Protein AF-A0A7S2C7M5-F1 (afdb_monomer_lite)

InterPro domains:
  IPR006843 Plastid lipid-associated protein/fibrillin conserved domain [PF04755] (81-141)

Structure (mmCIF, N/CA/C/O backbone):
data_AF-A0A7S2C7M5-F1
#
_entry.id   AF-A0A7S2C7M5-F1
#
loop_
_atom_site.group_PDB
_atom_site.id
_atom_site.type_symbol
_atom_site.label_atom_id
_atom_site.label_alt_id
_atom_site.label_comp_id
_atom_site.label_asym_id
_atom_site.label_entity_id
_atom_site.label_seq_id
_atom_site.pdbx_PDB_ins_code
_atom_site.Cartn_x
_atom_site.Cartn_y
_atom_site.Cartn_z
_atom_site.occupancy
_atom_site.B_iso_or_equiv
_atom_site.auth_seq_id
_atom_site.auth_comp_id
_atom_site.auth_asym_id
_atom_site.auth_atom_id
_atom_site.pdbx_PDB_model_num
ATOM 1 N N . ALA A 1 1 ? -12.196 -13.410 4.371 1.00 38.91 1 ALA A N 1
ATOM 2 C CA . ALA A 1 1 ? -10.975 -12.740 4.857 1.00 38.91 1 ALA A CA 1
ATOM 3 C C . ALA A 1 1 ? -10.427 -11.826 3.764 1.00 38.91 1 ALA A C 1
ATOM 5 O O . ALA A 1 1 ? -10.126 -12.317 2.682 1.00 38.91 1 ALA A O 1
ATOM 6 N N . ALA A 1 2 ? -10.354 -10.513 3.993 1.00 38.09 2 ALA A N 1
ATOM 7 C CA . ALA A 1 2 ? -9.669 -9.617 3.064 1.00 38.09 2 ALA A CA 1
ATOM 8 C C . ALA A 1 2 ? -8.161 -9.906 3.142 1.00 38.09 2 ALA A C 1
ATOM 10 O O . ALA A 1 2 ? -7.559 -9.770 4.205 1.00 38.09 2 ALA A O 1
ATOM 11 N N . MET A 1 3 ? -7.561 -10.373 2.046 1.00 38.50 3 MET A N 1
ATOM 12 C CA . MET A 1 3 ? -6.109 -10.529 1.958 1.00 38.50 3 MET A CA 1
ATOM 13 C C . MET A 1 3 ? -5.483 -9.134 1.883 1.00 38.50 3 MET A C 1
ATOM 15 O O . MET A 1 3 ? -5.604 -8.455 0.867 1.00 38.50 3 MET A O 1
ATOM 19 N N . HIS A 1 4 ? -4.851 -8.696 2.971 1.00 51.53 4 HIS A N 1
ATOM 20 C CA . HIS A 1 4 ? -4.011 -7.500 2.974 1.00 51.53 4 HIS A CA 1
ATOM 21 C C . HIS A 1 4 ? -2.725 -7.787 2.199 1.00 51.53 4 HIS A C 1
ATOM 23 O O . HIS A 1 4 ? -2.077 -8.812 2.435 1.00 51.53 4 HIS A O 1
ATOM 29 N N . ARG A 1 5 ? -2.363 -6.903 1.267 1.00 51.12 5 ARG A N 1
ATOM 30 C CA . ARG A 1 5 ? -1.148 -7.034 0.459 1.00 51.12 5 ARG A CA 1
ATOM 31 C C . ARG A 1 5 ? -0.067 -6.100 0.996 1.00 51.12 5 ARG A C 1
ATOM 33 O O . ARG A 1 5 ? -0.218 -4.879 1.015 1.00 51.12 5 ARG A O 1
ATOM 40 N N . PHE A 1 6 ? 1.060 -6.686 1.391 1.00 52.81 6 PHE A N 1
ATOM 41 C CA . PHE A 1 6 ? 2.285 -5.943 1.669 1.00 52.81 6 PHE A CA 1
ATOM 42 C C . PHE A 1 6 ? 3.100 -5.845 0.381 1.00 52.81 6 PHE A C 1
ATOM 44 O O . PHE A 1 6 ? 3.507 -6.870 -0.164 1.00 52.81 6 PHE A O 1
ATOM 51 N N . ILE A 1 7 ? 3.335 -4.624 -0.105 1.00 56.69 7 ILE A N 1
ATOM 52 C CA . ILE A 1 7 ? 4.103 -4.394 -1.330 1.00 56.69 7 ILE A CA 1
ATOM 53 C C . ILE A 1 7 ? 5.495 -3.904 -0.940 1.00 56.69 7 ILE A C 1
ATOM 55 O O . ILE A 1 7 ? 5.725 -2.727 -0.640 1.00 56.69 7 ILE A O 1
ATOM 59 N N . CYS A 1 8 ? 6.444 -4.831 -0.959 1.00 51.78 8 CYS A N 1
ATOM 60 C CA . CYS A 1 8 ? 7.860 -4.514 -0.849 1.00 51.78 8 CYS A CA 1
ATOM 61 C C . CYS A 1 8 ? 8.429 -4.321 -2.256 1.00 51.78 8 CYS A C 1
ATOM 63 O O . CYS A 1 8 ? 8.157 -5.121 -3.146 1.00 51.78 8 CYS A O 1
ATOM 65 N N . VAL A 1 9 ? 9.235 -3.279 -2.462 1.00 48.94 9 VAL A N 1
ATOM 66 C CA . VAL A 1 9 ? 9.995 -3.110 -3.706 1.00 48.94 9 VAL A CA 1
ATOM 67 C C . VAL A 1 9 ? 11.463 -3.350 -3.386 1.00 48.94 9 VAL A C 1
ATOM 69 O O . VAL A 1 9 ? 12.001 -2.813 -2.413 1.00 48.94 9 VAL A O 1
ATOM 72 N N . CYS A 1 10 ? 12.120 -4.178 -4.198 1.00 38.06 10 CYS A N 1
ATOM 73 C CA . CYS A 1 10 ? 13.563 -4.338 -4.127 1.00 38.06 10 CYS A CA 1
ATOM 74 C C . CYS A 1 10 ? 14.213 -3.029 -4.579 1.00 38.06 10 CYS A C 1
ATOM 76 O O . CYS A 1 10 ? 14.052 -2.613 -5.729 1.00 38.06 10 CYS A O 1
ATOM 78 N N . ILE A 1 11 ? 14.943 -2.371 -3.681 1.00 35.38 11 ILE A N 1
ATOM 79 C CA . ILE A 1 11 ? 15.863 -1.308 -4.070 1.00 35.38 11 ILE A CA 1
ATOM 80 C C . ILE A 1 11 ? 17.232 -1.969 -4.114 1.00 35.38 11 ILE A C 1
ATOM 82 O O . ILE A 1 11 ? 17.927 -2.051 -3.101 1.00 35.38 11 ILE A O 1
ATOM 86 N N . VAL A 1 12 ? 17.620 -2.458 -5.295 1.00 28.59 12 VAL A N 1
ATOM 87 C CA . VAL A 1 12 ? 19.003 -2.870 -5.542 1.00 28.59 12 VAL A CA 1
ATOM 88 C C . VAL A 1 12 ? 19.856 -1.606 -5.483 1.00 28.59 12 VAL A C 1
ATOM 90 O O . VAL A 1 12 ? 20.034 -0.891 -6.467 1.00 28.59 12 VAL A O 1
ATOM 93 N N . ALA A 1 13 ? 20.361 -1.291 -4.292 1.00 27.20 13 ALA A N 1
ATOM 94 C CA . ALA A 1 13 ? 21.447 -0.346 -4.139 1.00 27.20 13 ALA A CA 1
ATOM 95 C C . ALA A 1 13 ? 22.682 -0.992 -4.775 1.00 27.20 13 ALA A C 1
ATOM 97 O O . ALA A 1 13 ? 23.360 -1.807 -4.151 1.00 27.20 13 ALA A O 1
ATOM 98 N N . SER A 1 14 ? 22.933 -0.669 -6.043 1.00 25.25 14 SER A N 1
ATOM 99 C CA . SER A 1 14 ? 24.168 -1.036 -6.726 1.00 25.25 14 SER A CA 1
ATOM 100 C C . SER A 1 14 ? 25.328 -0.316 -6.037 1.00 25.25 14 SER A C 1
ATOM 102 O O . SER A 1 14 ? 25.615 0.850 -6.302 1.00 25.25 14 SER A O 1
ATOM 104 N N . ALA A 1 15 ? 25.945 -0.990 -5.068 1.00 27.77 15 ALA A N 1
ATOM 105 C CA . ALA A 1 15 ? 27.131 -0.517 -4.377 1.00 27.77 15 ALA A CA 1
ATOM 106 C C . ALA A 1 15 ? 28.371 -1.042 -5.110 1.00 27.77 15 ALA A C 1
ATOM 108 O O . ALA A 1 15 ? 28.997 -2.016 -4.699 1.00 27.77 15 ALA A O 1
ATOM 109 N N . HIS A 1 16 ? 28.749 -0.379 -6.204 1.00 31.45 16 HIS A N 1
ATOM 110 C CA . HIS A 1 16 ? 30.143 -0.403 -6.636 1.00 31.45 16 HIS A CA 1
ATOM 111 C C . HIS A 1 16 ? 30.948 0.467 -5.666 1.00 31.45 16 HIS A C 1
ATOM 113 O O . HIS A 1 16 ? 30.876 1.692 -5.714 1.00 31.45 16 HIS A O 1
ATOM 119 N N . GLY A 1 17 ? 31.700 -0.163 -4.764 1.00 26.12 17 GLY A N 1
ATOM 120 C CA . GLY A 1 17 ? 32.547 0.565 -3.824 1.00 26.12 17 GLY A CA 1
ATOM 121 C C . GLY A 1 17 ? 33.275 -0.346 -2.849 1.00 26.12 17 GLY A C 1
ATOM 122 O O . GLY A 1 17 ? 32.767 -0.636 -1.774 1.00 26.12 17 GLY A O 1
ATOM 123 N N . LEU A 1 18 ? 34.458 -0.791 -3.277 1.00 30.67 18 LEU A N 1
ATOM 124 C CA . LEU A 1 18 ? 35.577 -1.328 -2.496 1.00 30.67 18 LEU A CA 1
ATO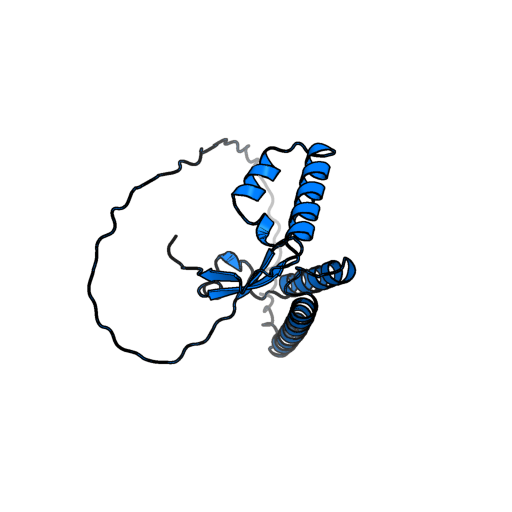M 125 C C . LEU A 1 18 ? 35.557 -0.967 -1.001 1.00 30.67 18 LEU A C 1
ATOM 127 O O . LEU A 1 18 ? 35.456 0.212 -0.685 1.00 30.67 18 LEU A O 1
ATOM 131 N N . LEU A 1 19 ? 35.804 -1.953 -0.126 1.00 29.61 19 LEU A N 1
ATOM 132 C CA . LEU A 1 19 ? 36.726 -1.843 1.018 1.00 29.61 19 LEU A CA 1
ATOM 133 C C . LEU A 1 19 ? 36.964 -3.224 1.668 1.00 29.61 19 LEU A C 1
ATOM 135 O O . LEU A 1 19 ? 36.112 -3.804 2.330 1.00 29.61 19 LEU A O 1
ATOM 139 N N . THR A 1 20 ? 38.159 -3.742 1.387 1.00 28.61 20 THR A N 1
ATOM 140 C CA . THR A 1 20 ? 39.076 -4.502 2.254 1.00 28.61 20 THR A CA 1
ATOM 141 C C . THR A 1 20 ? 38.530 -5.262 3.474 1.00 28.61 20 THR A C 1
ATOM 143 O O . THR A 1 20 ? 38.179 -4.689 4.501 1.00 28.61 20 THR A O 1
ATOM 146 N N . SER A 1 21 ? 38.664 -6.586 3.370 1.00 33.59 21 SER A N 1
ATOM 147 C CA . SER A 1 21 ? 38.904 -7.574 4.431 1.00 33.59 21 SER A CA 1
ATOM 148 C C . SER A 1 21 ? 39.687 -7.051 5.646 1.00 33.59 21 SER A C 1
ATOM 150 O O . SER A 1 21 ? 40.830 -6.637 5.464 1.00 33.59 21 SER A O 1
ATOM 152 N N . VAL A 1 22 ? 39.160 -7.273 6.860 1.00 32.56 22 VAL A N 1
ATOM 153 C CA . VAL A 1 22 ? 39.913 -7.741 8.048 1.00 32.56 22 VAL A CA 1
ATOM 154 C C . VAL A 1 22 ? 38.969 -8.582 8.930 1.00 32.56 22 VAL A C 1
ATOM 156 O O . VAL A 1 22 ? 37.899 -8.119 9.316 1.00 32.56 22 VAL A O 1
ATOM 159 N N . GLY A 1 23 ? 39.356 -9.833 9.218 1.00 28.53 23 GLY A N 1
ATOM 160 C CA . GLY A 1 23 ? 38.651 -10.769 10.110 1.00 28.53 23 GLY A CA 1
ATOM 161 C C . GLY A 1 23 ? 38.745 -10.382 11.591 1.00 28.53 23 GLY A C 1
ATOM 162 O O . GLY A 1 23 ? 39.612 -9.612 11.984 1.00 28.53 23 GLY A O 1
ATOM 163 N N . THR A 1 24 ? 37.880 -10.886 12.473 1.00 30.08 24 THR A N 1
ATOM 164 C CA . THR A 1 24 ? 38.120 -12.109 13.277 1.00 30.08 24 THR A CA 1
ATOM 165 C C . THR A 1 24 ? 36.842 -12.516 14.051 1.00 30.08 24 THR A C 1
ATOM 167 O O . THR A 1 24 ? 35.904 -11.723 14.136 1.00 30.08 24 THR A O 1
ATOM 170 N N . PRO A 1 25 ? 36.760 -13.757 14.580 1.00 39.50 25 PRO A N 1
ATOM 171 C CA . PRO A 1 25 ? 35.508 -14.446 14.880 1.00 39.50 25 PRO A CA 1
ATOM 172 C C . PRO A 1 25 ? 35.063 -14.290 16.338 1.00 39.50 25 PRO A C 1
ATOM 174 O O . PRO A 1 25 ? 35.887 -14.268 17.245 1.00 39.50 25 PRO A O 1
ATOM 177 N N . HIS A 1 26 ? 33.753 -14.337 16.582 1.00 32.81 26 HIS A N 1
ATOM 178 C CA . HIS A 1 26 ? 33.227 -14.763 17.877 1.00 32.81 26 HIS A CA 1
ATOM 179 C C . HIS A 1 26 ? 32.026 -15.688 17.689 1.00 32.81 26 HIS A C 1
ATOM 181 O O . HIS A 1 26 ? 31.103 -15.412 16.924 1.00 32.81 26 HIS A O 1
ATOM 187 N N . GLY A 1 27 ? 32.118 -16.843 18.349 1.00 36.25 27 GLY A N 1
ATOM 188 C CA . GLY A 1 27 ? 31.213 -17.972 18.211 1.00 36.25 27 GLY A CA 1
ATOM 189 C C . GLY A 1 27 ? 29.786 -17.673 18.658 1.00 36.25 27 GLY A C 1
ATOM 190 O O . GLY A 1 27 ? 29.546 -16.955 19.624 1.00 36.25 27 GLY A O 1
ATOM 191 N N . SER A 1 28 ? 28.842 -18.300 17.961 1.00 33.81 28 SER A N 1
ATOM 192 C CA . SER A 1 28 ? 27.434 -18.328 18.335 1.00 33.81 28 SER A CA 1
ATOM 193 C C . SER A 1 28 ? 26.990 -19.780 18.489 1.00 33.81 28 SER A C 1
ATOM 195 O O . SER A 1 28 ? 27.094 -20.586 17.559 1.00 33.81 28 SER A O 1
ATOM 197 N N . LEU A 1 29 ? 26.534 -20.112 19.700 1.00 34.75 29 LEU A N 1
ATOM 198 C CA . LEU A 1 29 ? 25.864 -21.364 20.028 1.00 34.75 29 LEU A CA 1
ATOM 199 C C . LEU A 1 29 ? 24.619 -21.513 19.142 1.00 34.75 29 LEU A C 1
ATOM 201 O O . LEU A 1 29 ? 23.617 -20.821 19.325 1.00 34.75 29 LEU A O 1
ATOM 205 N N . ARG A 1 30 ? 24.651 -22.476 18.219 1.00 34.47 30 ARG A N 1
ATOM 206 C CA . ARG A 1 30 ? 23.468 -22.911 17.474 1.00 34.47 30 ARG A CA 1
ATOM 207 C C . ARG A 1 30 ? 22.546 -23.701 18.405 1.00 34.47 30 ARG A C 1
ATOM 209 O O . ARG A 1 30 ? 22.786 -24.878 18.662 1.00 34.47 30 ARG A O 1
ATOM 216 N N . ARG A 1 31 ? 21.454 -23.088 18.868 1.00 35.12 31 ARG A N 1
ATOM 217 C CA . ARG A 1 31 ? 20.272 -23.849 19.298 1.00 35.12 31 ARG A CA 1
ATOM 218 C C . ARG A 1 31 ? 19.449 -24.201 18.065 1.00 35.12 31 ARG A C 1
ATOM 220 O O . ARG A 1 31 ? 18.735 -23.381 17.504 1.00 35.12 31 ARG A O 1
ATOM 227 N N . SER A 1 32 ? 19.619 -25.448 17.645 1.00 37.88 32 SER A N 1
ATOM 228 C CA . SER A 1 32 ? 18.794 -26.140 16.664 1.00 37.88 32 SER A CA 1
ATOM 229 C C . SER A 1 32 ? 17.384 -26.331 17.221 1.00 37.88 32 SER A C 1
ATOM 231 O O . SER A 1 32 ? 17.188 -27.200 18.066 1.00 37.88 32 SER A O 1
ATOM 233 N N . ASN A 1 33 ? 16.406 -25.598 16.694 1.00 33.25 33 ASN A N 1
ATOM 234 C CA . ASN A 1 33 ? 15.001 -25.983 16.794 1.00 33.25 33 ASN A CA 1
ATOM 235 C C . ASN A 1 33 ? 14.525 -26.408 15.404 1.00 33.25 33 ASN A C 1
ATOM 237 O O . ASN A 1 33 ? 14.126 -25.593 14.578 1.00 33.25 33 ASN A O 1
ATOM 241 N N . ARG A 1 34 ? 14.613 -27.720 15.159 1.00 36.19 34 ARG A N 1
ATOM 242 C CA . ARG A 1 34 ? 13.907 -28.399 14.073 1.00 36.19 34 ARG A CA 1
ATOM 243 C C . ARG A 1 34 ? 12.410 -28.227 14.317 1.00 36.19 34 ARG A C 1
ATOM 245 O O . ARG A 1 34 ? 11.904 -28.754 15.303 1.00 36.19 34 ARG A O 1
ATOM 252 N N . CYS A 1 35 ? 11.716 -27.532 13.423 1.00 31.33 35 CYS A N 1
ATOM 253 C CA . CYS A 1 35 ? 10.264 -27.617 13.341 1.00 31.33 35 CYS A CA 1
ATOM 254 C C . CYS A 1 35 ? 9.917 -28.618 12.237 1.00 31.33 35 CYS A C 1
ATOM 256 O O . CYS A 1 35 ? 10.246 -28.425 11.069 1.00 31.33 35 CYS A O 1
ATOM 258 N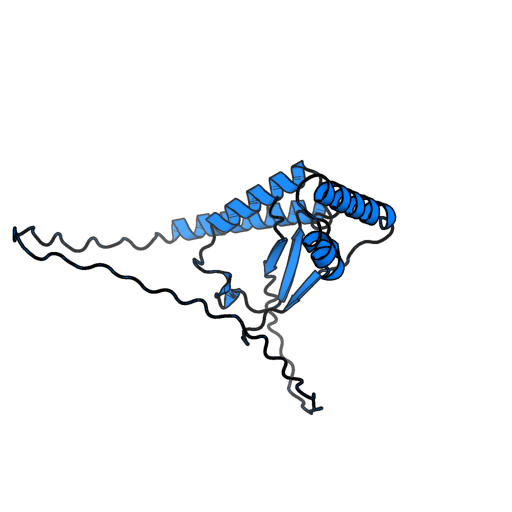 N . LEU A 1 36 ? 9.339 -29.735 12.666 1.00 36.03 36 LEU A N 1
ATOM 259 C CA . LEU A 1 36 ? 8.852 -30.833 11.844 1.00 36.03 36 LEU A CA 1
ATOM 260 C C . LEU A 1 36 ? 7.550 -30.390 11.168 1.00 36.03 36 LEU A C 1
ATOM 262 O O . LEU A 1 36 ? 6.582 -30.082 11.860 1.00 36.03 36 LEU A O 1
ATOM 266 N N . LEU A 1 37 ? 7.510 -30.379 9.836 1.00 36.38 37 LEU A N 1
ATOM 267 C CA . LEU A 1 37 ? 6.246 -30.342 9.099 1.00 36.38 37 LEU A CA 1
ATOM 268 C C . LEU A 1 37 ? 5.689 -31.772 8.990 1.00 36.38 37 LEU A C 1
ATOM 270 O O . LEU A 1 37 ? 6.452 -32.684 8.649 1.00 36.38 37 LEU A O 1
ATOM 274 N N . PRO A 1 38 ? 4.389 -32.002 9.245 1.00 36.59 38 PRO A N 1
ATOM 275 C CA . PRO A 1 38 ? 3.766 -33.289 8.987 1.00 36.59 38 PRO A CA 1
ATOM 276 C C . PRO A 1 38 ? 3.591 -33.497 7.481 1.00 36.59 38 PRO A C 1
ATOM 278 O O . PRO A 1 38 ? 2.929 -32.728 6.786 1.00 36.59 38 PRO A O 1
ATOM 281 N N . ARG A 1 39 ? 4.192 -34.585 7.006 1.00 37.69 39 ARG A N 1
ATOM 282 C CA . ARG A 1 39 ? 3.930 -35.243 5.727 1.00 37.69 39 ARG A CA 1
ATOM 283 C C . ARG A 1 39 ? 2.518 -35.838 5.787 1.00 37.69 39 ARG A C 1
ATOM 285 O O . ARG A 1 39 ? 2.292 -36.739 6.590 1.00 37.69 39 ARG A O 1
ATOM 292 N N . CYS A 1 40 ? 1.610 -35.389 4.928 1.00 31.59 40 CYS A N 1
ATOM 293 C CA . CYS A 1 40 ? 0.404 -36.148 4.602 1.00 31.59 40 CYS A CA 1
ATOM 294 C C . CYS A 1 40 ? 0.520 -36.639 3.159 1.00 31.59 40 CYS A C 1
ATOM 296 O O . CYS A 1 40 ? 0.436 -35.874 2.204 1.00 31.59 40 CYS A O 1
ATOM 298 N N . CYS A 1 41 ? 0.795 -37.931 3.055 1.00 32.41 41 CYS A N 1
ATOM 299 C CA . CYS A 1 41 ? 0.653 -38.781 1.887 1.00 32.41 41 CYS A CA 1
ATOM 300 C C . CYS A 1 41 ? -0.825 -39.139 1.682 1.00 32.41 41 CYS A C 1
ATOM 302 O O . CYS A 1 41 ? -1.532 -39.322 2.668 1.00 32.41 41 CYS A O 1
ATOM 304 N N . MET A 1 42 ? -1.249 -39.287 0.424 1.00 37.00 42 MET A N 1
ATOM 305 C CA . MET A 1 42 ? -2.254 -40.257 -0.035 1.00 37.00 42 MET A CA 1
ATOM 306 C C . MET A 1 42 ? -2.132 -40.378 -1.561 1.00 37.00 42 MET A C 1
ATOM 308 O O . MET A 1 42 ? -2.320 -39.406 -2.291 1.00 37.00 42 MET A O 1
ATOM 312 N N . ASP A 1 43 ? -1.754 -41.579 -1.993 1.00 34.88 43 ASP A N 1
ATOM 313 C CA . ASP A 1 43 ? -1.779 -42.080 -3.365 1.00 34.88 43 ASP A CA 1
ATOM 314 C C . ASP A 1 43 ? -3.218 -42.357 -3.825 1.00 34.88 43 ASP A C 1
ATOM 316 O O . ASP A 1 43 ? -4.052 -42.741 -3.006 1.00 34.88 43 ASP A O 1
ATOM 320 N N . ALA A 1 44 ? -3.471 -42.265 -5.136 1.00 36.94 44 ALA A N 1
ATOM 321 C CA . ALA A 1 44 ? -4.235 -43.263 -5.901 1.00 36.94 44 ALA A CA 1
ATOM 322 C C . ALA A 1 44 ? -4.292 -42.872 -7.390 1.00 36.94 44 ALA A C 1
ATOM 324 O O . ALA A 1 44 ? -4.962 -41.913 -7.770 1.00 36.94 44 ALA A O 1
ATOM 325 N N . ALA A 1 45 ? -3.612 -43.650 -8.231 1.00 46.53 45 ALA A N 1
ATOM 326 C CA . ALA A 1 45 ? -3.819 -43.682 -9.675 1.00 46.53 45 ALA A CA 1
ATOM 327 C C . ALA A 1 45 ? -4.907 -44.714 -10.024 1.00 46.53 45 ALA A C 1
ATOM 329 O O . ALA A 1 45 ? -4.938 -45.775 -9.396 1.00 46.53 45 ALA A O 1
ATOM 330 N N . PRO A 1 46 ? -5.742 -44.460 -11.044 1.00 48.75 46 PRO A N 1
ATOM 331 C CA . PRO A 1 46 ? -6.416 -45.522 -11.772 1.00 48.75 46 PRO A CA 1
ATOM 332 C C . PRO A 1 46 ? -5.980 -45.616 -13.241 1.00 48.75 46 PRO A C 1
ATOM 334 O O . PRO A 1 46 ? -5.427 -44.694 -13.835 1.00 48.75 46 PRO A O 1
ATOM 337 N N . GLU A 1 47 ? -6.223 -46.814 -13.757 1.00 43.59 47 GLU A N 1
ATOM 338 C CA . GLU A 1 47 ? -5.616 -47.504 -14.887 1.00 43.59 47 GLU A CA 1
ATOM 339 C C . GLU A 1 47 ? -5.961 -46.982 -16.293 1.00 43.59 47 GLU A C 1
ATOM 341 O O . GLU A 1 47 ? -6.984 -46.343 -16.537 1.00 43.59 47 GLU A O 1
ATOM 346 N N . MET A 1 48 ? -5.076 -47.342 -17.224 1.00 53.75 48 MET A N 1
ATOM 347 C CA . MET A 1 48 ? -5.174 -47.166 -18.672 1.00 53.75 48 MET A CA 1
ATOM 348 C C . MET A 1 48 ? -6.072 -48.230 -19.323 1.00 53.75 48 MET A C 1
ATOM 350 O O . MET A 1 48 ? -5.895 -49.414 -19.035 1.00 53.75 48 MET A O 1
ATOM 354 N N . PRO A 1 49 ? -6.893 -47.863 -20.319 1.00 56.12 49 PRO A N 1
ATOM 355 C CA . PRO A 1 49 ? -7.272 -48.756 -21.402 1.00 56.12 49 PRO A CA 1
ATOM 356 C C . PRO A 1 49 ? -6.460 -48.469 -22.673 1.00 56.12 49 PRO A C 1
ATOM 358 O O . PRO A 1 49 ? -6.250 -47.323 -23.070 1.00 56.12 49 PRO A O 1
ATOM 361 N N . SER A 1 50 ? -5.994 -49.554 -23.283 1.00 50.53 50 SER A N 1
ATOM 362 C CA . SER A 1 50 ? -5.294 -49.618 -24.557 1.00 50.53 50 SER A CA 1
ATOM 363 C C . SER A 1 50 ? -6.250 -49.544 -25.755 1.00 50.53 50 SER A C 1
ATOM 365 O O . SER A 1 50 ? -7.423 -49.897 -25.651 1.00 50.53 50 SER A O 1
ATOM 367 N N . ASP A 1 51 ? -5.651 -49.176 -26.892 1.00 42.97 51 ASP A N 1
ATOM 368 C CA . ASP A 1 51 ? -5.935 -49.641 -28.257 1.00 42.97 51 ASP A CA 1
ATOM 369 C C . ASP A 1 51 ? -6.610 -48.683 -29.261 1.00 42.97 51 ASP A C 1
ATOM 371 O O . ASP A 1 51 ? -7.755 -48.272 -29.107 1.00 42.97 51 ASP A O 1
ATOM 375 N N . VAL A 1 52 ? -5.832 -48.490 -30.347 1.00 49.66 52 VAL A N 1
ATOM 376 C CA . VAL A 1 52 ? -6.131 -48.149 -31.757 1.00 49.66 52 VAL A CA 1
ATOM 377 C C . VAL A 1 52 ? -6.709 -46.748 -32.045 1.00 49.66 52 VAL A C 1
ATOM 379 O O . VAL A 1 52 ? -7.554 -46.246 -31.329 1.00 49.66 52 VAL A O 1
ATOM 382 N N . ASP A 1 53 ? -6.300 -46.004 -33.074 1.00 43.56 53 ASP A N 1
ATOM 383 C CA . ASP A 1 53 ? -5.875 -46.430 -34.401 1.00 43.56 53 ASP A CA 1
ATOM 384 C C . ASP A 1 53 ? -5.017 -45.353 -35.090 1.00 43.56 53 ASP A C 1
ATOM 386 O O . ASP A 1 53 ? -5.118 -44.155 -34.820 1.00 43.56 53 ASP A O 1
ATOM 390 N N . SER A 1 54 ? -4.164 -45.819 -35.992 1.00 52.50 54 SER A N 1
ATOM 391 C CA . SER A 1 54 ? -3.260 -45.033 -36.820 1.00 52.50 54 SER A CA 1
ATOM 392 C C . SER A 1 54 ? -4.022 -44.350 -37.958 1.00 52.50 54 SER A C 1
ATOM 394 O O . SER A 1 54 ? -4.613 -45.021 -38.801 1.00 52.50 54 SER A O 1
ATOM 396 N N . LEU A 1 55 ? -3.919 -43.024 -38.058 1.00 47.91 55 LEU A N 1
ATOM 397 C CA . LEU A 1 55 ? -4.044 -42.339 -39.340 1.00 47.91 55 LEU A CA 1
ATOM 398 C C . LEU A 1 55 ? -2.993 -41.233 -39.409 1.00 47.91 55 LEU A C 1
ATOM 400 O O . LEU A 1 55 ? -2.920 -40.365 -38.546 1.00 47.91 55 LEU A O 1
ATOM 404 N N . TYR A 1 56 ? -2.136 -41.349 -40.415 1.00 52.00 56 TYR A N 1
ATOM 405 C CA . TYR A 1 56 ? -1.085 -40.410 -40.764 1.00 52.00 56 TYR A CA 1
ATOM 406 C C . TYR A 1 56 ? -1.651 -38.995 -40.898 1.00 52.00 56 TYR A C 1
ATOM 408 O O . TYR A 1 56 ? -2.480 -38.767 -41.777 1.00 52.00 56 TYR A O 1
ATOM 416 N N . ASP A 1 57 ? -1.153 -38.069 -40.079 1.00 52.66 57 ASP A N 1
ATOM 417 C CA . ASP A 1 57 ? -1.183 -36.649 -40.407 1.00 52.66 57 ASP A CA 1
ATOM 418 C C . ASP A 1 57 ? 0.255 -36.143 -40.547 1.00 52.66 57 ASP A C 1
ATOM 420 O O . ASP A 1 57 ? 1.178 -36.550 -39.835 1.00 52.66 57 ASP A O 1
ATOM 424 N N . GLU A 1 58 ? 0.428 -35.358 -41.591 1.00 57.19 58 GLU A N 1
ATOM 425 C CA . GLU A 1 58 ? 1.667 -34.887 -42.189 1.00 57.19 58 GLU A CA 1
ATOM 426 C C . GLU A 1 58 ? 2.475 -34.042 -41.180 1.00 57.19 58 GLU A C 1
ATOM 428 O O . GLU A 1 58 ? 1.879 -33.256 -40.443 1.00 57.19 58 GLU A O 1
ATOM 433 N N . PRO A 1 59 ? 3.819 -34.149 -41.093 1.00 50.50 59 PRO A N 1
ATOM 434 C CA . PRO A 1 59 ? 4.581 -33.266 -40.218 1.00 50.50 59 PRO A CA 1
ATOM 435 C C . PRO A 1 59 ? 4.569 -31.849 -40.798 1.00 50.50 59 PRO A C 1
ATOM 437 O O . PRO A 1 59 ? 5.385 -31.503 -41.655 1.00 50.50 59 PRO A O 1
ATOM 440 N N . GLU A 1 60 ? 3.636 -31.028 -40.317 1.00 53.72 60 GLU A N 1
ATOM 441 C CA . GLU A 1 60 ? 3.643 -29.592 -40.549 1.00 53.72 60 GLU A CA 1
ATOM 442 C C . GLU A 1 60 ? 4.987 -29.035 -40.052 1.00 53.72 60 GLU A C 1
ATOM 444 O O . GLU A 1 60 ? 5.462 -29.341 -38.952 1.00 53.72 60 GLU A O 1
ATOM 449 N N . ALA A 1 61 ? 5.652 -28.295 -40.938 1.00 50.94 61 ALA A N 1
ATOM 450 C CA . ALA A 1 61 ? 6.982 -27.746 -40.734 1.00 50.94 61 ALA A CA 1
ATOM 451 C C . ALA A 1 61 ? 7.078 -26.989 -39.395 1.00 50.94 61 ALA A C 1
ATOM 453 O O . ALA A 1 61 ? 6.101 -26.369 -38.973 1.00 50.94 61 ALA A O 1
ATOM 454 N N . PRO A 1 62 ? 8.248 -26.986 -38.727 1.00 48.56 62 PRO A N 1
ATOM 455 C CA . PRO A 1 62 ? 8.404 -26.294 -37.458 1.00 48.56 62 PRO A CA 1
ATOM 456 C C . PRO A 1 62 ? 8.080 -24.814 -37.660 1.00 48.56 62 PRO A C 1
ATOM 458 O O . PRO A 1 62 ? 8.820 -24.097 -38.334 1.00 48.56 62 PRO A O 1
ATOM 461 N N . VAL A 1 63 ? 6.964 -24.369 -37.079 1.00 52.88 63 VAL A N 1
ATOM 462 C CA . VAL A 1 63 ? 6.642 -22.954 -36.919 1.00 52.88 63 VAL A CA 1
ATOM 463 C C . VAL A 1 63 ? 7.808 -22.314 -36.186 1.00 52.88 63 VAL A C 1
ATOM 465 O O . VAL A 1 63 ? 8.014 -22.513 -34.989 1.00 52.88 63 VAL A O 1
ATOM 468 N N . THR A 1 64 ? 8.617 -21.581 -36.941 1.00 47.94 64 THR A N 1
ATOM 469 C CA . THR A 1 64 ? 9.651 -20.698 -36.431 1.00 47.94 64 THR A CA 1
ATOM 470 C C . THR A 1 64 ? 8.950 -19.714 -35.504 1.00 47.94 64 THR A C 1
ATOM 472 O O . THR A 1 64 ? 8.299 -18.779 -35.964 1.00 47.94 64 THR A O 1
ATOM 475 N N . ALA A 1 65 ? 9.017 -19.960 -34.195 1.00 51.16 65 ALA A N 1
ATOM 476 C CA . ALA A 1 65 ? 8.599 -18.994 -33.198 1.00 51.16 65 ALA A CA 1
ATOM 477 C C . ALA A 1 65 ? 9.455 -17.746 -33.416 1.00 51.16 65 ALA A C 1
ATOM 479 O O . ALA A 1 65 ? 10.655 -17.745 -33.136 1.00 51.16 65 ALA A O 1
ATOM 480 N N . THR A 1 66 ? 8.852 -16.719 -34.011 1.00 51.75 66 THR A N 1
ATOM 481 C CA . THR A 1 66 ? 9.476 -15.414 -34.175 1.00 51.75 66 THR A CA 1
ATOM 482 C C . THR A 1 66 ? 9.922 -14.961 -32.785 1.00 51.75 66 THR A C 1
ATOM 484 O O . THR A 1 66 ? 9.078 -14.916 -31.884 1.00 51.75 66 THR A O 1
ATOM 487 N N . PRO A 1 67 ? 11.219 -14.687 -32.558 1.00 54.44 67 PRO A N 1
ATOM 488 C CA . PRO A 1 67 ? 11.654 -14.139 -31.283 1.00 54.44 67 PRO A CA 1
ATOM 489 C C . PRO A 1 67 ? 10.864 -12.848 -31.014 1.00 54.44 67 PRO A C 1
ATOM 491 O O . PRO A 1 67 ? 10.586 -12.114 -31.971 1.00 54.44 67 PRO A O 1
ATOM 494 N N . PRO A 1 68 ? 10.451 -12.587 -29.758 1.00 54.75 68 PRO A N 1
ATOM 495 C CA . PRO A 1 68 ? 9.738 -11.362 -29.418 1.00 54.75 68 PRO A CA 1
ATOM 496 C C . PRO A 1 68 ? 10.553 -10.178 -29.928 1.00 54.75 68 PRO A C 1
ATOM 498 O O . PRO A 1 68 ? 11.766 -10.124 -29.723 1.00 54.75 68 PRO A O 1
ATOM 501 N N . SER A 1 69 ? 9.904 -9.286 -30.673 1.00 58.16 69 SER A N 1
ATOM 502 C CA . SER A 1 69 ? 10.600 -8.166 -31.285 1.00 58.16 69 SER A CA 1
ATOM 503 C C . SER A 1 69 ? 11.187 -7.282 -30.180 1.00 58.16 69 SER A C 1
ATOM 505 O O . SER A 1 69 ? 10.510 -6.982 -29.196 1.00 58.16 69 SER A O 1
ATOM 507 N N . ASP A 1 70 ? 12.443 -6.850 -30.327 1.00 60.88 70 ASP A N 1
ATOM 508 C CA . ASP A 1 70 ? 13.126 -5.991 -29.343 1.00 60.88 70 ASP A CA 1
ATOM 509 C C . ASP A 1 70 ? 12.382 -4.664 -29.077 1.00 60.88 70 ASP A C 1
ATOM 511 O O . ASP A 1 70 ? 12.676 -3.959 -28.117 1.00 60.88 70 ASP A O 1
ATOM 515 N N . MET A 1 71 ? 11.403 -4.301 -29.914 1.00 58.94 71 MET A N 1
ATOM 516 C CA . MET A 1 71 ? 10.553 -3.130 -29.701 1.00 58.94 71 MET A CA 1
ATOM 517 C C . MET A 1 71 ? 9.463 -3.351 -28.644 1.00 58.94 71 MET A C 1
ATOM 519 O O . MET A 1 71 ? 9.153 -2.414 -27.907 1.00 58.94 71 MET A O 1
ATOM 523 N N . ASP A 1 72 ? 8.918 -4.564 -28.523 1.00 71.88 72 ASP A N 1
ATOM 524 C CA . ASP A 1 72 ? 7.840 -4.869 -27.568 1.00 71.88 72 ASP A CA 1
ATOM 525 C C . ASP A 1 72 ? 8.355 -4.900 -26.119 1.00 71.88 72 ASP A C 1
ATOM 527 O O . ASP A 1 72 ? 7.641 -4.563 -25.172 1.00 71.88 72 ASP A O 1
ATOM 531 N N . THR A 1 73 ? 9.627 -5.266 -25.934 1.00 76.50 73 THR A N 1
ATOM 532 C CA . THR A 1 73 ? 10.279 -5.294 -24.618 1.00 76.50 73 THR A CA 1
ATOM 533 C C . THR A 1 73 ? 10.566 -3.884 -24.103 1.00 76.50 73 THR A C 1
ATOM 535 O O . THR A 1 73 ? 10.307 -3.594 -22.937 1.00 76.50 73 THR A O 1
ATOM 538 N N . VAL A 1 74 ? 11.017 -2.972 -24.971 1.00 79.94 74 VAL A N 1
ATOM 539 C CA . VAL A 1 74 ? 11.291 -1.571 -24.608 1.00 79.94 74 VAL A CA 1
ATOM 540 C C . VAL A 1 74 ? 10.018 -0.841 -24.169 1.00 79.94 74 VAL A C 1
ATOM 542 O O . VAL A 1 74 ? 10.049 -0.088 -23.194 1.00 79.94 74 VAL A O 1
ATOM 545 N N . ASP A 1 75 ? 8.891 -1.074 -24.843 1.00 89.56 75 ASP A N 1
ATOM 546 C CA . ASP A 1 75 ? 7.611 -0.464 -24.464 1.00 89.56 75 ASP A CA 1
ATOM 547 C C . ASP A 1 75 ? 7.111 -0.982 -23.103 1.00 89.56 75 ASP A C 1
ATOM 549 O O . ASP A 1 75 ? 6.755 -0.200 -22.216 1.00 89.56 75 ASP A O 1
ATOM 553 N N . ALA A 1 76 ? 7.196 -2.299 -22.878 1.00 89.56 76 ALA A N 1
ATOM 554 C CA . ALA A 1 76 ? 6.856 -2.904 -21.593 1.00 89.56 76 ALA A CA 1
ATOM 555 C C . ALA A 1 76 ? 7.735 -2.368 -20.448 1.00 89.56 76 ALA A C 1
ATOM 557 O O . ALA A 1 76 ? 7.241 -2.108 -19.348 1.00 89.56 76 ALA A O 1
ATOM 558 N N . ASP A 1 77 ? 9.029 -2.170 -20.691 1.00 90.69 77 ASP A N 1
ATOM 559 C CA . ASP A 1 77 ? 9.980 -1.638 -19.715 1.00 90.69 77 ASP A CA 1
A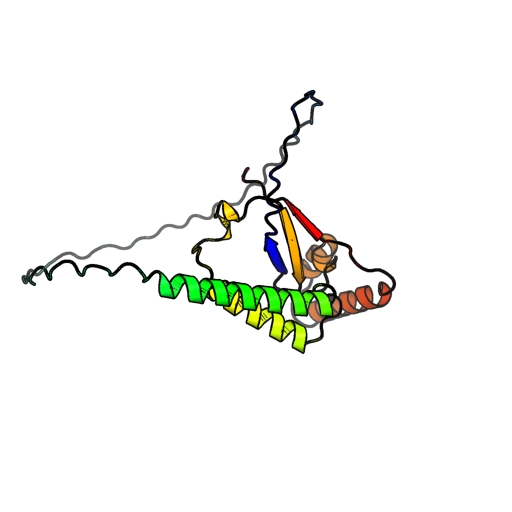TOM 560 C C . ASP A 1 77 ? 9.660 -0.187 -19.333 1.00 90.69 77 ASP A C 1
ATOM 562 O O . ASP A 1 77 ? 9.568 0.130 -18.139 1.00 90.69 77 ASP A O 1
ATOM 566 N N . ASN A 1 78 ? 9.406 0.670 -20.327 1.00 94.38 78 ASN A N 1
ATOM 567 C CA . ASN A 1 78 ? 8.967 2.050 -20.113 1.00 94.38 78 ASN A CA 1
ATOM 568 C C . ASN A 1 78 ? 7.666 2.089 -19.308 1.00 94.38 78 ASN A C 1
ATOM 570 O O . ASN A 1 78 ? 7.565 2.806 -18.307 1.00 94.38 78 ASN A O 1
ATOM 574 N N . ARG A 1 79 ? 6.704 1.234 -19.666 1.00 95.31 79 ARG A N 1
ATOM 575 C CA . ARG A 1 79 ? 5.437 1.134 -18.947 1.00 95.31 79 ARG A CA 1
ATOM 576 C C . ARG A 1 79 ? 5.629 0.723 -17.487 1.00 95.31 79 ARG A C 1
ATOM 578 O O . ARG A 1 79 ? 5.029 1.321 -16.591 1.00 95.31 79 ARG A O 1
ATOM 585 N N . ARG A 1 80 ? 6.501 -0.253 -17.203 1.00 94.31 80 ARG A N 1
ATOM 586 C CA . ARG A 1 80 ? 6.838 -0.638 -15.819 1.00 94.31 80 ARG A CA 1
ATOM 587 C C . ARG A 1 80 ? 7.470 0.517 -15.044 1.00 94.31 80 ARG A C 1
ATOM 589 O O . ARG A 1 80 ? 7.183 0.669 -13.856 1.00 94.31 80 ARG A O 1
ATOM 596 N N . MET A 1 81 ? 8.325 1.321 -15.675 1.00 95.31 81 MET A N 1
ATOM 597 C CA . MET A 1 81 ? 8.933 2.490 -15.032 1.00 95.31 81 MET A CA 1
ATOM 598 C C . MET A 1 81 ? 7.886 3.542 -14.644 1.00 95.31 81 MET A C 1
ATOM 600 O O . MET A 1 81 ? 7.906 4.020 -13.508 1.00 95.31 81 MET A O 1
ATOM 604 N N . GLU A 1 82 ? 6.937 3.850 -15.530 1.00 97.25 82 GLU A N 1
ATOM 605 C CA . GLU A 1 82 ? 5.832 4.782 -15.253 1.00 97.25 82 GLU A CA 1
ATOM 606 C C . GLU A 1 82 ? 4.947 4.315 -14.092 1.00 97.25 82 GLU A C 1
ATOM 608 O O . GLU A 1 82 ? 4.583 5.099 -13.210 1.00 97.25 82 GLU A O 1
ATOM 613 N N . LEU A 1 83 ? 4.621 3.021 -14.062 1.00 96.62 83 LEU A N 1
ATOM 614 C CA . LEU A 1 83 ? 3.805 2.425 -13.006 1.00 96.62 83 LEU A CA 1
ATOM 615 C C . LEU A 1 83 ? 4.529 2.452 -11.657 1.00 96.62 83 LEU A C 1
ATOM 617 O O . LEU A 1 83 ? 3.929 2.821 -10.646 1.00 96.62 83 LEU A O 1
ATOM 621 N N . LYS A 1 84 ? 5.833 2.142 -11.633 1.00 96.06 84 LYS A N 1
ATOM 622 C CA . LYS A 1 84 ? 6.668 2.259 -10.425 1.00 96.06 84 LYS A CA 1
ATOM 623 C C . LYS A 1 84 ? 6.727 3.698 -9.922 1.00 96.06 84 LYS A C 1
ATOM 625 O O . LYS A 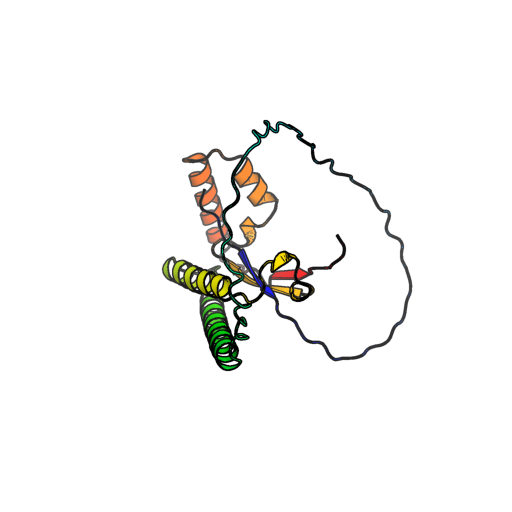1 84 ? 6.557 3.921 -8.727 1.00 96.06 84 LYS A O 1
ATOM 630 N N . ALA A 1 85 ? 6.942 4.668 -10.810 1.00 97.56 85 ALA A N 1
ATOM 631 C CA . ALA A 1 85 ? 6.956 6.083 -10.446 1.00 97.56 85 ALA A CA 1
ATOM 632 C C . ALA A 1 85 ? 5.606 6.524 -9.857 1.00 97.56 85 ALA A C 1
ATOM 634 O O . ALA A 1 85 ? 5.569 7.193 -8.825 1.00 97.56 85 ALA A O 1
ATOM 635 N N . SER A 1 86 ? 4.503 6.079 -10.462 1.00 97.81 86 SER A N 1
ATOM 636 C CA . SER A 1 86 ? 3.147 6.356 -9.980 1.00 97.81 86 SER A CA 1
ATOM 637 C C . SER A 1 86 ? 2.892 5.744 -8.598 1.00 97.81 86 SER A C 1
ATOM 639 O O . SER A 1 86 ? 2.378 6.419 -7.708 1.00 97.81 86 SER A O 1
ATOM 641 N N . LEU A 1 87 ? 3.314 4.494 -8.374 1.00 97.00 87 LEU A N 1
ATOM 642 C CA . LEU A 1 87 ? 3.193 3.829 -7.073 1.00 97.00 87 LEU A CA 1
ATOM 643 C C . LEU A 1 87 ? 4.026 4.541 -5.999 1.00 97.00 87 LEU A C 1
ATOM 645 O O . LEU A 1 87 ? 3.549 4.752 -4.885 1.00 97.00 87 LEU A O 1
ATOM 649 N N . LEU A 1 88 ? 5.252 4.951 -6.338 1.00 96.44 88 LEU A N 1
ATOM 650 C CA . LEU A 1 88 ? 6.115 5.726 -5.445 1.00 96.44 88 LEU A CA 1
ATOM 651 C C . LEU A 1 88 ? 5.506 7.092 -5.105 1.00 96.44 88 LEU A C 1
ATOM 653 O O . LEU A 1 88 ? 5.632 7.536 -3.966 1.00 96.44 88 LEU A O 1
ATOM 657 N N . ALA A 1 89 ? 4.813 7.738 -6.045 1.00 97.31 89 ALA A N 1
ATOM 658 C CA . ALA A 1 89 ? 4.103 8.988 -5.789 1.00 97.31 89 ALA A CA 1
ATOM 659 C C . ALA A 1 89 ? 2.947 8.795 -4.792 1.00 97.31 89 ALA A C 1
ATOM 661 O O . ALA A 1 89 ? 2.849 9.546 -3.820 1.00 97.31 89 ALA A O 1
ATOM 662 N N . VAL A 1 90 ? 2.128 7.749 -4.969 1.00 96.62 90 VAL A N 1
ATOM 663 C CA . VAL A 1 90 ? 1.058 7.393 -4.015 1.00 96.62 90 VAL A CA 1
ATOM 664 C C . VAL A 1 90 ? 1.644 7.076 -2.637 1.00 96.62 90 VAL A C 1
ATOM 666 O O . VAL A 1 90 ? 1.159 7.566 -1.617 1.00 96.62 90 VAL A O 1
ATOM 669 N N . ALA A 1 91 ? 2.729 6.304 -2.587 1.00 94.69 91 ALA A N 1
ATOM 670 C CA . ALA A 1 91 ? 3.425 5.980 -1.348 1.00 94.69 91 ALA A CA 1
ATOM 671 C C . ALA A 1 91 ? 3.988 7.219 -0.638 1.00 94.69 91 ALA A C 1
ATOM 673 O O . ALA A 1 91 ? 3.854 7.343 0.580 1.00 94.69 91 ALA A O 1
ATOM 674 N N . ALA A 1 92 ? 4.593 8.151 -1.377 1.00 93.88 92 ALA A N 1
ATOM 675 C CA . ALA A 1 92 ? 5.129 9.386 -0.817 1.00 93.88 92 ALA A CA 1
ATOM 676 C C . ALA A 1 92 ? 4.019 10.279 -0.241 1.00 93.88 92 ALA A C 1
ATOM 678 O O . ALA A 1 92 ? 4.167 10.794 0.866 1.00 93.88 92 ALA A O 1
ATOM 679 N N . ALA A 1 93 ? 2.893 10.408 -0.949 1.00 95.38 93 ALA A N 1
ATOM 680 C CA . ALA A 1 93 ? 1.753 11.209 -0.506 1.00 95.38 93 ALA A CA 1
ATOM 681 C C . ALA A 1 93 ? 1.046 10.623 0.732 1.00 95.38 93 ALA A C 1
ATOM 683 O O . ALA A 1 93 ? 0.519 11.368 1.553 1.00 95.38 93 ALA A O 1
ATOM 684 N N . SER A 1 94 ? 1.066 9.297 0.892 1.00 93.06 94 SER A N 1
ATOM 685 C CA . SER A 1 94 ? 0.328 8.579 1.944 1.00 93.06 94 SER A CA 1
ATOM 686 C C . SER A 1 94 ? 1.193 8.078 3.105 1.00 93.06 94 SER A C 1
ATOM 688 O O . SER A 1 94 ? 0.713 7.307 3.935 1.00 93.06 94 SER A O 1
ATOM 690 N N . SER A 1 95 ? 2.468 8.475 3.188 1.00 90.62 95 SER A N 1
ATOM 691 C CA . SER A 1 95 ? 3.425 7.933 4.170 1.00 90.62 95 SER A CA 1
ATOM 692 C C . SER A 1 95 ? 3.502 6.398 4.138 1.00 90.62 95 SER A C 1
ATOM 694 O O . SER A 1 95 ? 3.337 5.733 5.158 1.00 90.62 95 SER A O 1
ATOM 696 N N . ARG A 1 96 ? 3.745 5.825 2.951 1.00 91.44 96 ARG A N 1
ATOM 697 C CA . ARG A 1 96 ? 3.788 4.369 2.688 1.00 91.44 96 ARG A CA 1
ATOM 698 C C . ARG A 1 96 ? 2.467 3.646 2.986 1.00 91.44 96 ARG A C 1
ATOM 700 O O . ARG A 1 96 ? 2.473 2.453 3.280 1.00 91.44 96 ARG A O 1
ATOM 707 N N . GLY A 1 97 ? 1.347 4.359 2.913 1.00 91.69 97 GLY A N 1
ATOM 708 C CA . GLY A 1 97 ? 0.018 3.827 3.205 1.00 91.69 97 GLY A CA 1
ATOM 709 C C . GLY A 1 97 ? -0.496 4.102 4.621 1.00 91.69 97 GLY A C 1
ATOM 710 O O . GLY A 1 97 ? -1.676 3.891 4.876 1.00 91.69 97 GLY A O 1
ATOM 711 N N . GLU A 1 98 ? 0.323 4.636 5.538 1.00 88.88 98 GLU A N 1
ATOM 712 C CA . GLU A 1 98 ? -0.120 4.928 6.914 1.00 88.88 98 GLU A CA 1
ATOM 713 C C . GLU A 1 98 ? -1.242 5.975 6.996 1.00 88.88 98 GLU A C 1
ATOM 715 O O . GLU A 1 98 ? -2.044 5.934 7.928 1.00 88.88 98 GLU A O 1
ATOM 720 N N . ALA A 1 99 ? -1.285 6.907 6.042 1.00 89.62 99 ALA A N 1
ATOM 721 C CA . ALA A 1 99 ? -2.295 7.960 5.932 1.00 89.62 99 ALA A CA 1
ATOM 722 C C . ALA A 1 99 ? -3.152 7.830 4.656 1.00 89.62 99 ALA A C 1
ATOM 7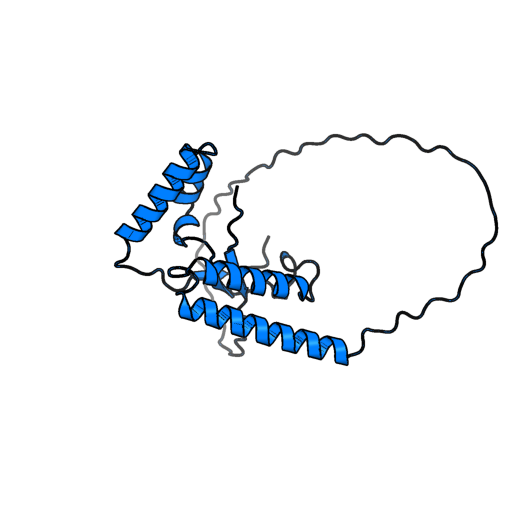24 O O . ALA A 1 99 ? -3.834 8.782 4.273 1.00 89.62 99 ALA A O 1
ATOM 725 N N . ALA A 1 100 ? -3.093 6.676 3.981 1.00 92.69 100 ALA A N 1
ATOM 726 C CA . ALA A 1 100 ? -3.824 6.437 2.742 1.00 92.69 100 ALA A CA 1
ATOM 727 C C . ALA A 1 100 ? -5.340 6.455 2.966 1.00 92.69 100 ALA A C 1
ATOM 729 O O . ALA A 1 100 ? -5.863 5.841 3.897 1.00 92.69 100 ALA A O 1
ATOM 730 N N . GLN A 1 101 ? -6.051 7.121 2.062 1.00 93.31 101 GLN A N 1
ATOM 731 C CA . GLN A 1 101 ? -7.499 7.018 1.946 1.00 93.31 101 GLN A CA 1
ATOM 732 C C . GLN A 1 101 ? -7.885 5.764 1.153 1.00 93.31 101 GLN A C 1
ATOM 734 O O . GLN A 1 101 ? -7.064 5.148 0.470 1.00 93.31 101 GLN A O 1
ATOM 739 N N . ALA A 1 102 ? -9.171 5.404 1.177 1.00 93.06 102 ALA A N 1
ATOM 740 C CA . ALA A 1 102 ? -9.678 4.264 0.409 1.00 93.06 102 ALA A CA 1
ATOM 741 C C . ALA A 1 102 ? -9.363 4.370 -1.101 1.00 93.06 102 ALA A C 1
ATOM 743 O O . ALA A 1 102 ? -9.080 3.357 -1.739 1.00 93.06 102 ALA A O 1
ATOM 744 N N . SER A 1 103 ? -9.358 5.589 -1.655 1.00 95.88 103 SER A N 1
ATOM 745 C CA . SER A 1 103 ? -8.975 5.869 -3.047 1.00 95.88 103 SER A CA 1
ATOM 746 C C . SER A 1 103 ? -7.490 5.639 -3.330 1.00 95.88 103 SER A C 1
ATOM 748 O O . SER A 1 103 ? -7.131 5.188 -4.415 1.00 95.88 103 SER A O 1
ATOM 750 N N . ASP A 1 104 ? -6.617 5.930 -2.367 1.00 95.25 104 ASP A N 1
ATOM 751 C CA . ASP A 1 104 ? -5.176 5.714 -2.518 1.00 95.25 104 ASP A CA 1
ATOM 752 C C . ASP A 1 104 ? -4.875 4.216 -2.503 1.00 95.25 104 ASP A C 1
ATOM 754 O O . ASP A 1 104 ? -4.094 3.727 -3.316 1.00 95.25 104 ASP A O 1
ATOM 758 N N . ILE A 1 105 ? -5.558 3.471 -1.625 1.00 94.44 105 ILE A N 1
ATOM 759 C CA . ILE A 1 105 ? -5.451 2.011 -1.538 1.00 94.44 105 ILE A CA 1
ATOM 760 C C . ILE A 1 105 ? -5.921 1.351 -2.837 1.00 94.44 105 ILE A C 1
ATOM 762 O O . ILE A 1 105 ? -5.232 0.473 -3.358 1.00 94.44 105 ILE A O 1
ATOM 766 N N . SER A 1 106 ? -7.074 1.754 -3.383 1.00 95.75 106 SER A N 1
ATOM 767 C CA . SER A 1 106 ? -7.569 1.191 -4.648 1.00 95.75 106 SER A CA 1
ATOM 768 C C . SER A 1 106 ? -6.642 1.518 -5.822 1.00 95.75 106 SER A C 1
ATOM 770 O O . SER A 1 106 ? -6.361 0.645 -6.648 1.00 95.75 106 SER A O 1
ATOM 772 N N . THR A 1 107 ? -6.104 2.739 -5.858 1.00 96.38 107 THR A N 1
ATOM 773 C CA . THR A 1 107 ? -5.122 3.164 -6.862 1.00 96.38 107 THR A CA 1
ATOM 774 C C . THR A 1 107 ? -3.841 2.339 -6.758 1.00 96.38 107 THR A C 1
ATOM 776 O O . THR A 1 107 ? -3.396 1.771 -7.752 1.00 96.38 107 THR A O 1
ATOM 779 N N . ALA A 1 108 ? -3.273 2.203 -5.556 1.00 95.50 108 ALA A N 1
ATOM 780 C CA . ALA A 1 108 ? -2.060 1.423 -5.324 1.00 95.50 108 ALA A CA 1
ATOM 781 C C . ALA A 1 108 ? -2.237 -0.050 -5.717 1.00 95.50 108 ALA A C 1
ATOM 783 O O . ALA A 1 108 ? -1.372 -0.601 -6.391 1.00 95.50 108 ALA A O 1
ATOM 784 N N . ARG A 1 109 ? -3.372 -0.672 -5.363 1.00 94.69 109 ARG A N 1
ATOM 785 C CA . ARG A 1 109 ? -3.691 -2.053 -5.765 1.00 94.69 109 ARG A CA 1
ATOM 786 C C . ARG A 1 109 ? -3.731 -2.211 -7.282 1.00 94.69 109 ARG A C 1
ATOM 788 O O . ARG A 1 109 ? -3.072 -3.099 -7.801 1.00 94.69 109 ARG A O 1
ATOM 795 N N . THR A 1 110 ? -4.397 -1.293 -7.982 1.00 96.38 110 THR A N 1
ATOM 796 C CA . THR A 1 110 ? -4.469 -1.307 -9.455 1.00 96.38 110 THR A CA 1
ATOM 797 C C . THR A 1 110 ? -3.081 -1.197 -10.093 1.00 96.38 110 THR A C 1
ATOM 799 O O . THR A 1 110 ? -2.764 -1.922 -11.032 1.00 96.38 110 THR A O 1
ATOM 802 N N . LEU A 1 111 ? -2.228 -0.307 -9.572 1.00 96.06 111 LEU A N 1
ATOM 803 C CA . LEU A 1 111 ? -0.852 -0.152 -10.054 1.00 96.06 111 LEU A CA 1
ATOM 804 C C . LEU A 1 111 ? -0.022 -1.422 -9.836 1.00 96.06 111 LEU A C 1
ATOM 806 O O . LEU A 1 111 ? 0.794 -1.775 -10.682 1.00 96.06 111 LEU A O 1
ATOM 810 N N . VAL A 1 112 ? -0.223 -2.100 -8.706 1.00 93.94 112 VAL A N 1
ATOM 811 C CA . VAL A 1 112 ? 0.483 -3.340 -8.365 1.00 93.94 112 VAL A CA 1
ATOM 812 C C . VAL A 1 112 ? 0.011 -4.504 -9.217 1.00 93.94 112 VAL A C 1
ATOM 814 O O . VAL A 1 112 ? 0.859 -5.202 -9.757 1.00 93.94 112 VAL A O 1
ATOM 817 N N . ASP A 1 113 ? -1.297 -4.670 -9.404 1.00 93.81 113 ASP A N 1
ATOM 818 C CA . ASP A 1 113 ? -1.852 -5.708 -10.279 1.00 93.81 113 ASP A CA 1
ATOM 819 C C . ASP A 1 113 ? -1.280 -5.584 -11.704 1.00 93.81 113 ASP A C 1
ATOM 821 O O . ASP A 1 113 ? -0.889 -6.573 -12.325 1.00 93.81 113 ASP A O 1
ATOM 825 N N . GLU A 1 114 ? -1.150 -4.355 -12.212 1.00 94.81 114 GLU A N 1
ATOM 826 C CA . GLU A 1 114 ? -0.558 -4.107 -13.528 1.00 94.81 114 GLU A CA 1
ATOM 827 C C . GLU A 1 114 ? 0.961 -4.366 -13.555 1.00 94.81 114 GLU A C 1
ATOM 829 O O . GLU A 1 114 ? 1.482 -4.914 -14.527 1.00 94.81 114 GLU A O 1
ATOM 834 N N . LEU A 1 115 ? 1.688 -4.020 -12.487 1.00 92.94 115 LEU A N 1
ATOM 835 C CA . LEU A 1 115 ? 3.112 -4.351 -12.357 1.00 92.94 115 LEU A CA 1
ATOM 836 C C . LEU A 1 115 ? 3.352 -5.864 -12.302 1.00 92.94 115 LEU A C 1
ATOM 838 O O . LEU A 1 115 ? 4.311 -6.341 -12.907 1.00 92.94 115 LEU A O 1
ATOM 842 N N . GLU A 1 116 ? 2.492 -6.606 -11.601 1.00 90.81 116 GLU A N 1
ATOM 843 C CA . GLU A 1 116 ? 2.525 -8.069 -11.526 1.00 90.81 116 GLU A CA 1
ATOM 844 C C . GLU A 1 116 ? 2.263 -8.684 -12.907 1.00 90.81 116 GLU A C 1
ATOM 846 O O . GLU A 1 116 ? 3.010 -9.562 -13.338 1.00 90.81 116 GLU A O 1
ATOM 851 N N . ARG A 1 117 ? 1.275 -8.164 -13.650 1.00 91.12 117 ARG A N 1
ATOM 852 C CA . ARG A 1 117 ? 0.959 -8.605 -15.019 1.00 91.12 117 ARG A CA 1
ATOM 853 C C . ARG A 1 117 ? 2.109 -8.376 -16.002 1.00 91.12 117 ARG A C 1
ATOM 855 O O . ARG A 1 117 ? 2.284 -9.159 -16.931 1.00 91.12 117 ARG A O 1
ATOM 862 N N . LEU A 1 118 ? 2.873 -7.302 -15.816 1.00 91.31 118 LEU A N 1
ATOM 863 C CA . LEU A 1 118 ? 4.027 -6.961 -16.651 1.00 91.31 118 LEU A CA 1
ATOM 864 C C . LEU A 1 118 ? 5.340 -7.588 -16.156 1.00 91.31 118 LEU A C 1
ATOM 866 O O . LEU A 1 118 ? 6.393 -7.293 -16.724 1.00 91.31 118 LEU A O 1
ATOM 870 N N . SER A 1 119 ? 5.317 -8.415 -15.104 1.00 88.00 119 SER A N 1
ATOM 871 C CA . SER A 1 119 ? 6.527 -9.054 -14.582 1.00 88.00 119 SER A CA 1
ATOM 872 C C . SER A 1 119 ? 7.194 -9.915 -15.664 1.00 88.00 119 SER A C 1
ATOM 874 O O . SER A 1 119 ? 6.569 -10.853 -16.159 1.00 88.00 119 SER A O 1
ATOM 876 N N . PRO A 1 120 ? 8.472 -9.666 -16.009 1.00 85.75 120 PRO A N 1
ATOM 877 C CA . PRO A 1 120 ? 9.191 -10.495 -16.976 1.00 85.75 120 PRO A CA 1
ATOM 878 C C . PRO A 1 120 ? 9.622 -11.847 -16.385 1.00 85.75 120 PRO A C 1
ATOM 880 O O . PRO A 1 120 ? 10.085 -12.722 -17.111 1.00 85.75 120 PRO A O 1
ATOM 883 N N . ILE A 1 121 ? 9.500 -12.016 -15.064 1.00 83.56 121 ILE A N 1
ATOM 884 C CA . ILE A 1 121 ? 9.941 -13.202 -14.333 1.00 83.56 121 ILE A CA 1
ATOM 885 C C . ILE A 1 121 ? 8.708 -14.009 -13.924 1.00 83.56 121 ILE A C 1
ATOM 887 O O . ILE A 1 121 ? 7.869 -13.509 -13.173 1.00 83.56 121 ILE A O 1
ATOM 891 N N . ALA A 1 122 ? 8.625 -15.255 -14.401 1.00 80.00 122 ALA A N 1
ATOM 892 C CA . ALA A 1 122 ? 7.508 -16.163 -14.126 1.00 80.00 122 ALA A CA 1
ATOM 893 C C . ALA A 1 122 ? 7.425 -16.581 -12.646 1.00 80.00 122 ALA A C 1
ATOM 895 O O . ALA A 1 122 ? 6.334 -16.681 -12.092 1.00 80.00 122 ALA A O 1
ATOM 896 N N . GLU A 1 123 ? 8.574 -16.767 -11.987 1.00 84.12 123 GLU A N 1
ATOM 897 C CA . GLU A 1 123 ? 8.665 -17.114 -10.563 1.00 84.12 123 GLU A CA 1
ATOM 898 C C . GLU A 1 123 ? 9.540 -16.099 -9.805 1.00 84.12 123 GLU A C 1
ATOM 900 O O . GLU A 1 123 ? 10.696 -16.385 -9.482 1.00 84.12 123 GLU A O 1
ATOM 905 N N . PRO A 1 124 ? 9.020 -14.890 -9.505 1.00 81.62 124 PRO A N 1
ATOM 906 C CA . PRO A 1 124 ? 9.824 -13.814 -8.928 1.00 81.62 124 PRO A CA 1
ATOM 907 C C . PRO A 1 124 ? 10.489 -14.211 -7.608 1.00 81.62 124 PRO A C 1
ATOM 909 O O . PRO A 1 124 ? 11.637 -13.880 -7.364 1.00 81.62 124 PRO A O 1
ATOM 912 N N . THR A 1 125 ? 9.804 -14.978 -6.760 1.00 82.12 125 THR A N 1
ATOM 913 C CA . THR A 1 125 ? 10.276 -15.309 -5.405 1.00 82.12 125 THR A CA 1
ATOM 914 C C . THR A 1 125 ? 11.517 -16.200 -5.359 1.00 82.12 125 THR A C 1
ATOM 916 O O . THR A 1 125 ? 12.163 -16.269 -4.312 1.00 82.12 125 THR A O 1
ATOM 919 N N . LEU A 1 126 ? 11.847 -16.883 -6.459 1.00 83.12 126 LEU A N 1
ATOM 920 C CA . LEU A 1 126 ? 13.044 -17.719 -6.593 1.00 83.12 126 LEU A CA 1
ATOM 921 C C . LEU A 1 126 ? 14.127 -17.059 -7.454 1.00 83.12 126 LEU A C 1
ATOM 923 O O . LEU A 1 126 ? 15.215 -17.613 -7.609 1.00 83.12 126 LEU A O 1
ATOM 927 N N . ALA A 1 127 ? 13.836 -15.882 -8.005 1.00 85.94 127 ALA A N 1
ATOM 928 C CA . ALA A 1 127 ? 14.723 -15.177 -8.905 1.00 85.94 127 ALA A CA 1
ATOM 929 C C . ALA A 1 127 ? 15.954 -14.639 -8.148 1.00 85.94 127 ALA A C 1
ATOM 931 O O . ALA A 1 127 ? 15.801 -14.064 -7.062 1.00 85.94 127 ALA A O 1
ATOM 932 N N . PRO A 1 128 ? 17.177 -14.774 -8.692 1.00 86.44 128 PRO A N 1
ATOM 933 C CA . PRO A 1 128 ? 18.375 -14.165 -8.110 1.00 86.44 128 PRO A CA 1
ATOM 934 C C . PRO A 1 128 ? 18.237 -12.652 -7.885 1.00 86.44 128 PRO A C 1
ATOM 936 O O . PRO A 1 128 ? 18.802 -12.109 -6.937 1.00 86.44 128 PRO A O 1
ATOM 939 N N . GLU A 1 129 ? 17.441 -11.982 -8.718 1.00 85.50 129 GLU A N 1
ATOM 940 C CA . GLU A 1 129 ? 17.100 -10.562 -8.644 1.00 85.50 129 GLU A CA 1
ATOM 941 C C . GLU A 1 129 ? 16.341 -10.194 -7.362 1.00 85.50 129 GLU A C 1
ATOM 943 O O . GLU A 1 129 ? 16.309 -9.023 -6.983 1.00 85.50 129 GLU A O 1
ATOM 948 N N . CYS A 1 130 ? 15.747 -11.172 -6.672 1.00 86.44 130 CYS A N 1
ATOM 949 C CA . CYS A 1 130 ? 15.079 -10.950 -5.397 1.00 86.44 130 CYS A CA 1
ATOM 950 C C . CYS A 1 130 ? 16.025 -10.961 -4.188 1.00 86.44 130 CYS A C 1
ATOM 952 O O . CYS A 1 130 ? 15.594 -10.629 -3.081 1.00 86.44 130 CYS A O 1
ATOM 954 N N . LEU A 1 131 ? 17.305 -11.294 -4.364 1.00 90.06 131 LEU A N 1
ATOM 955 C CA . LEU A 1 131 ? 18.292 -11.213 -3.291 1.00 90.06 131 LEU A CA 1
ATOM 956 C C . LEU A 1 131 ? 18.683 -9.761 -2.997 1.00 90.06 131 LEU A C 1
ATOM 958 O O . LEU A 1 131 ? 18.739 -8.908 -3.881 1.00 90.06 131 LEU A O 1
ATOM 962 N N . GLY A 1 132 ? 19.009 -9.483 -1.736 1.00 90.62 132 GLY A N 1
ATOM 963 C CA . GLY A 1 132 ? 19.526 -8.188 -1.309 1.00 90.62 132 GLY A CA 1
ATOM 964 C C . GLY A 1 132 ? 18.601 -7.451 -0.352 1.00 90.62 132 GLY A C 1
ATOM 965 O O . GLY A 1 132 ? 17.974 -8.043 0.523 1.00 90.62 132 GLY A O 1
ATOM 966 N N . THR A 1 133 ? 18.584 -6.124 -0.454 1.00 91.62 133 THR A N 1
ATOM 967 C CA . THR A 1 133 ? 17.890 -5.260 0.503 1.00 91.62 133 THR A CA 1
ATOM 968 C C . THR A 1 133 ? 16.581 -4.746 -0.074 1.00 91.62 133 THR A C 1
ATOM 970 O O . THR A 1 133 ? 16.553 -4.048 -1.083 1.00 91.62 133 THR A O 1
ATOM 973 N N . TRP A 1 134 ? 15.494 -5.045 0.621 1.00 92.06 134 TRP A N 1
ATOM 974 C CA . TRP A 1 134 ? 14.149 -4.625 0.271 1.00 92.06 134 TRP A CA 1
ATOM 975 C C . TRP A 1 134 ? 13.684 -3.525 1.196 1.00 92.06 134 TRP A C 1
ATOM 977 O O . TRP A 1 134 ? 13.956 -3.557 2.397 1.00 92.06 134 TRP A O 1
ATOM 987 N N . GLU A 1 135 ? 12.964 -2.563 0.637 1.00 92.75 135 GLU A N 1
ATOM 988 C CA . GLU A 1 135 ? 12.366 -1.477 1.397 1.00 92.75 135 GLU A CA 1
ATOM 989 C C . GLU A 1 135 ? 10.866 -1.469 1.153 1.00 92.75 135 GLU A C 1
ATOM 991 O O . GLU A 1 135 ? 10.388 -1.639 0.028 1.00 92.75 135 GLU A O 1
ATOM 996 N N . LEU A 1 136 ? 10.112 -1.301 2.235 1.00 91.81 136 LEU A N 1
ATOM 997 C CA . LEU A 1 136 ? 8.669 -1.206 2.127 1.00 91.81 136 LEU A CA 1
ATOM 998 C C . LEU A 1 136 ? 8.301 0.115 1.449 1.00 91.81 136 LEU A C 1
ATOM 1000 O O . LEU A 1 136 ? 8.598 1.192 1.976 1.00 91.81 136 LEU A O 1
ATOM 1004 N N . VAL A 1 137 ? 7.624 0.019 0.306 1.00 94.38 137 VAL A N 1
ATOM 1005 C CA . VAL A 1 137 ? 7.126 1.186 -0.430 1.00 94.38 137 VAL A CA 1
ATOM 1006 C C . VAL A 1 137 ? 5.707 1.513 -0.003 1.00 94.38 137 VAL A C 1
ATOM 1008 O O . VAL A 1 137 ? 5.422 2.664 0.306 1.00 94.38 137 VAL A O 1
ATOM 1011 N N . PHE A 1 138 ? 4.826 0.517 0.050 1.00 94.12 138 PHE A N 1
ATOM 1012 C CA . PHE A 1 138 ? 3.421 0.737 0.366 1.00 94.12 138 PHE A CA 1
ATOM 1013 C C . PHE A 1 138 ? 2.827 -0.467 1.099 1.00 94.12 138 PHE A C 1
ATOM 1015 O O . PHE A 1 138 ? 3.106 -1.617 0.756 1.00 94.12 138 PHE A O 1
ATOM 1022 N N . ALA A 1 139 ? 1.976 -0.205 2.085 1.00 92.56 139 ALA A N 1
ATOM 1023 C CA . ALA A 1 139 ? 1.129 -1.208 2.713 1.00 92.56 139 ALA A CA 1
ATOM 1024 C C . ALA A 1 139 ? -0.331 -0.755 2.663 1.00 92.56 139 ALA A C 1
ATOM 1026 O O . ALA A 1 139 ? -0.647 0.382 2.998 1.00 92.56 139 ALA A O 1
ATOM 1027 N N . ASP A 1 140 ? -1.234 -1.665 2.298 1.00 91.94 140 ASP A N 1
ATOM 1028 C CA . ASP A 1 140 ? -2.682 -1.416 2.318 1.00 91.94 140 ASP A CA 1
ATOM 1029 C C . ASP A 1 140 ? -3.318 -1.635 3.705 1.00 91.94 140 ASP A C 1
ATOM 1031 O O . ASP A 1 140 ? -4.537 -1.769 3.841 1.00 91.94 140 ASP A O 1
ATOM 1035 N N . THR A 1 141 ? -2.481 -1.718 4.739 1.00 89.31 141 THR A N 1
ATOM 1036 C CA . THR A 1 141 ? -2.860 -1.985 6.122 1.00 89.31 141 THR A CA 1
ATOM 1037 C C . THR A 1 141 ? -1.916 -1.274 7.085 1.00 89.31 141 THR A C 1
ATOM 1039 O O . THR A 1 141 ? -0.844 -0.793 6.715 1.00 89.31 141 THR A O 1
ATOM 1042 N N . GLN A 1 142 ? -2.301 -1.224 8.356 1.00 89.75 142 GLN A N 1
ATOM 1043 C CA . GLN A 1 142 ? -1.503 -0.602 9.407 1.00 89.75 142 GLN A CA 1
ATOM 1044 C C . GLN A 1 142 ? -0.230 -1.420 9.664 1.00 89.75 142 GLN A C 1
ATOM 1046 O O . GLN A 1 142 ? -0.299 -2.599 10.007 1.00 89.75 142 GLN A O 1
ATOM 1051 N N . LEU A 1 143 ? 0.941 -0.787 9.559 1.00 89.12 143 LEU A N 1
ATOM 1052 C CA . LEU A 1 143 ? 2.239 -1.476 9.600 1.00 89.12 143 LEU A CA 1
ATOM 1053 C C . LEU A 1 143 ? 2.477 -2.298 10.872 1.00 89.12 143 LEU A C 1
ATOM 1055 O O . LEU A 1 143 ? 3.061 -3.372 10.805 1.00 89.12 143 LEU A O 1
ATOM 1059 N N . PHE A 1 144 ? 1.992 -1.854 12.034 1.00 89.06 144 PHE A N 1
ATOM 1060 C CA . PHE A 1 144 ? 2.160 -2.621 13.275 1.00 89.06 144 PHE A CA 1
ATOM 1061 C C . PHE A 1 144 ? 1.422 -3.967 13.256 1.00 89.06 144 PHE A C 1
ATOM 1063 O O . PHE A 1 144 ? 1.749 -4.848 14.051 1.00 89.06 144 PHE A O 1
ATOM 1070 N N . ARG A 1 145 ? 0.456 -4.164 12.346 1.00 90.56 145 ARG A N 1
ATOM 1071 C CA . ARG A 1 145 ? -0.263 -5.436 12.196 1.00 90.56 145 ARG A CA 1
ATOM 1072 C C . ARG A 1 145 ? 0.628 -6.557 11.662 1.00 90.56 145 ARG A C 1
ATOM 1074 O O . ARG A 1 145 ? 0.251 -7.716 11.786 1.00 90.56 145 ARG A O 1
ATOM 1081 N N . SER A 1 146 ? 1.821 -6.242 11.146 1.00 87.31 146 SER A N 1
ATOM 1082 C CA . SER A 1 146 ? 2.841 -7.240 10.801 1.00 87.31 146 SER A CA 1
ATOM 1083 C C . SER A 1 146 ? 3.616 -7.769 12.017 1.00 87.31 146 SER A C 1
ATOM 1085 O O . SER A 1 146 ? 4.454 -8.657 11.874 1.00 87.31 146 SER A O 1
ATOM 1087 N N . SER A 1 147 ? 3.397 -7.218 13.215 1.00 89.62 147 SER A N 1
ATOM 1088 C CA . SER A 1 147 ? 4.027 -7.725 14.435 1.00 89.62 147 SER A CA 1
ATOM 1089 C C . SER A 1 147 ? 3.417 -9.075 14.834 1.00 89.62 147 SER A C 1
ATOM 1091 O O . SER A 1 147 ? 2.187 -9.194 14.852 1.00 89.62 147 SER A O 1
ATOM 1093 N N . PRO A 1 148 ? 4.233 -10.066 15.258 1.00 91.69 148 PRO A N 1
ATOM 1094 C CA . PRO A 1 148 ? 3.741 -11.363 15.725 1.00 91.69 148 PRO A CA 1
ATOM 1095 C C . PRO A 1 148 ? 2.662 -11.264 16.808 1.00 91.69 148 PRO A C 1
ATOM 1097 O O . PRO A 1 148 ? 1.765 -12.099 16.852 1.00 91.69 148 PRO A O 1
ATOM 1100 N N . PHE A 1 149 ? 2.712 -10.228 17.654 1.00 93.69 149 PHE A N 1
ATOM 1101 C CA . PHE A 1 149 ? 1.692 -9.979 18.673 1.00 93.69 149 PHE A CA 1
ATOM 1102 C C . PHE A 1 149 ? 0.310 -9.720 18.055 1.00 93.69 149 PHE A C 1
ATOM 1104 O O . PHE A 1 149 ? -0.674 -10.348 18.442 1.00 93.69 149 PHE A O 1
ATOM 1111 N N . PHE A 1 150 ? 0.234 -8.831 17.061 1.00 93.12 150 PHE A N 1
ATOM 1112 C CA . PHE A 1 150 ? -1.026 -8.510 16.394 1.00 93.12 150 PHE A CA 1
ATOM 1113 C C . PHE A 1 150 ? -1.475 -9.658 15.478 1.00 93.12 150 PHE A C 1
ATOM 1115 O O . PHE A 1 150 ? -2.647 -10.023 15.465 1.00 93.12 150 PHE A O 1
ATOM 1122 N N . MET A 1 151 ? -0.542 -10.324 14.797 1.00 91.44 151 MET A N 1
ATOM 1123 C CA . MET A 1 151 ? -0.862 -11.512 14.000 1.00 91.44 151 MET A CA 1
ATOM 1124 C C . MET A 1 151 ? -1.470 -12.635 14.852 1.00 91.44 151 MET A C 1
ATOM 1126 O O . MET A 1 151 ? -2.493 -13.202 14.473 1.00 91.44 151 MET A O 1
ATOM 1130 N N . ALA A 1 152 ? -0.887 -12.926 16.021 1.00 95.38 152 ALA A N 1
ATOM 1131 C CA . ALA A 1 152 ? -1.425 -13.915 16.953 1.00 95.38 152 ALA A CA 1
ATOM 1132 C C . ALA A 1 152 ? -2.797 -13.495 17.496 1.00 95.38 152 ALA A C 1
ATOM 1134 O O . ALA A 1 152 ? -3.702 -14.321 17.569 1.00 95.38 152 ALA A O 1
ATOM 1135 N N . GLY A 1 153 ? -2.969 -12.207 17.816 1.00 93.56 153 GLY A N 1
ATOM 1136 C CA . GLY A 1 153 ? -4.255 -11.651 18.233 1.00 93.56 153 GLY A CA 1
ATOM 1137 C C . GLY A 1 153 ? -5.352 -11.863 17.190 1.00 93.56 153 GLY A C 1
ATOM 1138 O O . GLY A 1 153 ? -6.434 -12.321 17.538 1.00 93.56 153 GLY A O 1
ATOM 1139 N N . ARG A 1 154 ? -5.065 -11.622 15.904 1.00 94.19 154 ARG A N 1
ATOM 1140 C CA . ARG A 1 154 ? -6.034 -11.894 14.834 1.00 94.19 154 ARG A CA 1
ATOM 1141 C C . ARG A 1 154 ? -6.300 -13.390 14.654 1.00 94.19 154 ARG A C 1
ATOM 1143 O O . ARG A 1 154 ? -7.436 -13.761 14.383 1.00 94.19 154 ARG A O 1
ATOM 1150 N N . ALA A 1 155 ? -5.279 -14.237 14.793 1.00 94.19 155 ALA A N 1
ATOM 1151 C CA . ALA A 1 155 ? -5.387 -15.681 14.573 1.00 94.19 155 ALA A CA 1
ATOM 1152 C C . ALA A 1 155 ? -6.299 -16.401 15.582 1.00 94.19 155 ALA A C 1
ATOM 1154 O O . ALA A 1 155 ? -6.789 -17.487 15.283 1.00 94.19 155 ALA A O 1
ATOM 1155 N N . VAL A 1 156 ? -6.525 -15.815 16.762 1.00 95.62 156 VAL A N 1
ATOM 1156 C CA . VAL A 1 156 ? -7.438 -16.368 17.777 1.00 95.62 156 VAL A CA 1
ATOM 1157 C C . VAL A 1 156 ? -8.867 -15.827 17.671 1.00 95.62 156 VAL A C 1
ATOM 1159 O O . VAL A 1 156 ? -9.738 -16.301 18.394 1.00 95.62 156 VAL A O 1
ATOM 1162 N N . CYS A 1 157 ? -9.120 -14.843 16.803 1.00 94.19 157 CYS A N 1
ATOM 1163 C CA . CYS A 1 157 ? -10.458 -14.308 16.571 1.00 94.19 157 CYS A CA 1
ATOM 1164 C C . CYS A 1 157 ? -11.215 -15.163 15.554 1.00 94.19 157 CYS A C 1
ATOM 1166 O O . CYS A 1 157 ? -10.708 -15.448 14.469 1.00 94.19 157 CYS A O 1
ATOM 1168 N N . THR A 1 158 ? -12.466 -15.486 15.865 1.00 95.62 158 THR A N 1
ATOM 1169 C CA . THR A 1 158 ? -13.403 -16.039 14.886 1.00 95.62 158 THR A CA 1
ATOM 1170 C C . THR A 1 158 ? -13.786 -14.962 13.864 1.00 95.62 158 THR A C 1
ATOM 1172 O O . THR A 1 158 ? -13.812 -13.765 14.171 1.00 95.62 158 THR A O 1
ATOM 1175 N N . ASP A 1 159 ? -14.105 -15.364 12.634 1.00 93.25 159 ASP A N 1
ATOM 1176 C CA . ASP A 1 159 ? -14.640 -14.439 11.632 1.00 93.25 159 ASP A CA 1
ATOM 1177 C C . ASP A 1 159 ? -15.982 -13.811 12.074 1.00 93.25 159 ASP A C 1
ATOM 1179 O O . ASP A 1 159 ? -16.693 -14.321 12.944 1.00 93.25 159 ASP A O 1
ATOM 1183 N N . GLY A 1 160 ? -16.338 -12.676 11.462 1.00 95.56 160 GLY A N 1
ATOM 1184 C CA . GLY A 1 160 ? -17.523 -11.890 11.814 1.00 95.56 160 GLY A CA 1
ATOM 1185 C C . GLY A 1 160 ? -17.264 -10.953 12.995 1.00 95.56 160 GLY A C 1
ATOM 1186 O O . GLY A 1 160 ? -16.267 -10.239 13.023 1.00 95.56 160 GLY A O 1
ATOM 1187 N N . ALA A 1 161 ? -18.143 -10.961 13.998 1.00 96.19 161 ALA A N 1
ATOM 1188 C CA . ALA A 1 161 ? -18.133 -9.942 15.051 1.00 96.19 161 ALA A CA 1
ATOM 1189 C C . ALA A 1 161 ? -16.848 -9.907 15.906 1.00 96.19 161 ALA A C 1
ATOM 1191 O O . ALA A 1 161 ? -16.518 -8.864 16.465 1.00 96.19 161 ALA A O 1
ATOM 1192 N N . GLU A 1 162 ? -16.133 -11.027 16.064 1.00 95.44 162 GLU A N 1
ATOM 1193 C CA . GLU A 1 162 ? -14.843 -11.052 16.773 1.00 95.44 162 GLU A CA 1
ATOM 1194 C C . GLU A 1 162 ? -13.733 -10.389 15.957 1.00 95.44 162 GLU A C 1
ATOM 1196 O O . GLU A 1 162 ? -13.023 -9.527 16.476 1.00 95.44 162 GLU A O 1
ATOM 1201 N N . ALA A 1 163 ? -13.636 -10.742 14.676 1.00 94.75 163 ALA A N 1
ATOM 1202 C CA . ALA A 1 163 ? -12.775 -10.088 13.703 1.00 94.75 163 ALA A CA 1
ATOM 1203 C C . ALA A 1 163 ? -13.024 -8.572 13.618 1.00 94.75 163 ALA A C 1
ATOM 1205 O O . ALA A 1 163 ? -12.067 -7.804 13.692 1.00 94.75 163 ALA A O 1
ATOM 1206 N N . ASP A 1 164 ? -14.285 -8.141 13.544 1.00 95.81 164 ASP A N 1
ATOM 1207 C CA . ASP A 1 164 ? -14.644 -6.719 13.452 1.00 95.81 164 ASP A CA 1
ATOM 1208 C C . ASP A 1 164 ? -14.237 -5.947 14.716 1.00 95.81 164 ASP A C 1
ATOM 1210 O O . ASP A 1 164 ? -13.709 -4.836 14.640 1.00 95.81 164 ASP A O 1
ATOM 1214 N N . ARG A 1 165 ? -14.420 -6.549 15.902 1.00 96.38 165 ARG A N 1
ATOM 1215 C CA . ARG A 1 165 ? -13.944 -5.963 17.168 1.00 96.38 165 ARG A CA 1
ATOM 1216 C C . ARG A 1 165 ? -12.425 -5.853 17.209 1.00 96.38 165 ARG A C 1
ATOM 1218 O O . ARG A 1 165 ? -11.905 -4.870 17.734 1.00 96.38 165 ARG A O 1
ATOM 1225 N N . TYR A 1 166 ? -11.720 -6.851 16.681 1.00 96.00 166 TYR A N 1
ATOM 1226 C CA . TYR A 1 166 ? -10.265 -6.823 16.588 1.00 96.00 166 TYR A CA 1
ATOM 1227 C C . TYR A 1 166 ? -9.782 -5.720 15.638 1.00 96.00 166 TYR A C 1
ATOM 1229 O O . TYR A 1 166 ? -8.854 -4.982 15.968 1.00 96.00 166 TYR A O 1
ATOM 1237 N N . ASP A 1 167 ? -10.438 -5.564 14.489 1.00 94.50 167 ASP A N 1
ATOM 1238 C CA . ASP A 1 167 ? -10.105 -4.522 13.520 1.00 94.50 167 ASP A CA 1
ATOM 1239 C C . ASP A 1 167 ? -10.354 -3.126 14.099 1.00 94.50 167 ASP A C 1
ATOM 1241 O O . ASP A 1 167 ? -9.453 -2.288 14.066 1.00 94.50 167 ASP A O 1
ATOM 1245 N N . TRP A 1 168 ? -11.487 -2.929 14.780 1.00 95.62 168 TRP A N 1
ATOM 1246 C CA . TRP A 1 168 ? -11.756 -1.704 15.532 1.00 95.62 168 TRP A CA 1
ATOM 1247 C C . TRP A 1 168 ? -10.701 -1.429 16.615 1.00 95.62 168 TRP A C 1
ATOM 1249 O O . TRP A 1 168 ? -10.251 -0.294 16.772 1.00 95.62 168 TRP A O 1
ATOM 1259 N N . PHE A 1 169 ? -10.261 -2.455 17.356 1.00 95.62 169 PHE A N 1
ATOM 1260 C CA . PHE A 1 169 ? -9.185 -2.308 18.341 1.00 95.62 169 PHE A CA 1
ATOM 1261 C C . PHE A 1 169 ? -7.885 -1.821 17.686 1.00 95.62 169 PHE A C 1
ATOM 1263 O O . PHE A 1 169 ? -7.231 -0.925 18.223 1.00 95.62 169 PHE A O 1
ATOM 1270 N N . CYS A 1 170 ? -7.516 -2.369 16.526 1.00 93.75 170 CYS A N 1
ATOM 1271 C CA . CYS A 1 170 ? -6.351 -1.905 15.778 1.00 93.75 170 CYS A CA 1
ATOM 1272 C C . CYS A 1 170 ? -6.512 -0.451 15.309 1.00 93.75 170 CYS A C 1
ATOM 1274 O O . CYS A 1 170 ? -5.577 0.337 15.461 1.00 93.75 170 CYS A O 1
ATOM 1276 N N . ASP A 1 171 ? -7.692 -0.062 14.830 1.00 92.81 171 ASP A N 1
ATOM 1277 C CA . ASP A 1 171 ? -7.966 1.323 14.432 1.00 92.81 171 ASP A CA 1
ATOM 1278 C C . ASP A 1 171 ? -7.806 2.289 15.611 1.00 92.81 171 ASP A C 1
ATOM 1280 O O . ASP A 1 171 ? -7.143 3.324 15.495 1.00 92.81 171 ASP A O 1
ATOM 1284 N N . MET A 1 172 ? -8.328 1.921 16.784 1.00 94.94 172 MET A N 1
ATOM 1285 C CA . MET A 1 172 ? -8.158 2.707 18.009 1.00 94.94 172 MET A CA 1
ATOM 1286 C C . MET A 1 172 ? -6.704 2.748 18.476 1.00 94.94 172 MET A C 1
ATOM 1288 O O . MET A 1 172 ? -6.223 3.802 18.888 1.00 94.94 172 MET A O 1
ATOM 1292 N N . HIS A 1 173 ? -5.975 1.637 18.366 1.00 92.50 173 HIS A N 1
ATOM 1293 C CA . HIS A 1 173 ? -4.544 1.594 18.650 1.00 92.50 173 HIS A CA 1
ATOM 1294 C C . HIS A 1 173 ? -3.765 2.551 17.735 1.00 92.50 173 HIS A C 1
ATOM 1296 O O . HIS A 1 173 ? -2.904 3.292 18.216 1.00 92.50 173 HIS A O 1
ATOM 1302 N N . ARG A 1 174 ? -4.088 2.608 16.432 1.00 88.75 174 ARG A N 1
ATOM 1303 C CA . ARG A 1 174 ? -3.451 3.570 15.521 1.00 88.75 174 ARG A CA 1
ATOM 1304 C C . ARG A 1 174 ? -3.787 5.007 15.899 1.00 88.75 174 ARG A C 1
ATOM 1306 O O . ARG A 1 174 ? -2.875 5.828 15.962 1.00 88.75 174 ARG A O 1
ATOM 1313 N N . ALA A 1 175 ? -5.060 5.296 16.166 1.00 90.06 175 ALA A N 1
ATOM 1314 C CA . ALA A 1 175 ? -5.511 6.631 16.547 1.00 90.06 175 ALA A CA 1
ATOM 1315 C C . ALA A 1 175 ? -4.829 7.118 17.837 1.00 90.06 175 ALA A C 1
ATOM 1317 O O . ALA A 1 175 ? -4.359 8.253 17.899 1.00 90.06 175 ALA A O 1
ATOM 1318 N N . ALA A 1 176 ? -4.696 6.246 18.840 1.00 90.31 176 ALA A N 1
ATOM 1319 C CA . ALA A 1 176 ? -4.031 6.562 20.103 1.00 90.31 176 ALA A CA 1
ATOM 1320 C C . ALA A 1 176 ? -2.524 6.832 19.942 1.00 90.31 176 ALA A C 1
ATOM 1322 O O . ALA A 1 176 ? -1.952 7.625 20.688 1.00 90.31 176 ALA A O 1
ATOM 1323 N N . LEU A 1 177 ? -1.877 6.200 18.958 1.00 86.25 177 LEU A N 1
ATOM 1324 C CA . LEU A 1 177 ? -0.449 6.357 18.669 1.00 86.25 177 LEU A CA 1
ATOM 1325 C C . LEU A 1 177 ? -0.157 7.341 17.526 1.00 86.25 177 LEU A C 1
ATOM 1327 O O . LEU A 1 177 ? 0.957 7.357 17.008 1.00 86.25 177 LEU A O 1
ATOM 1331 N N . ALA A 1 178 ? -1.114 8.191 17.143 1.00 79.88 178 ALA A N 1
ATOM 1332 C CA . ALA A 1 178 ? -0.949 9.148 16.043 1.00 79.88 178 ALA A CA 1
ATOM 1333 C C . ALA A 1 178 ? 0.153 10.208 16.279 1.00 79.88 178 ALA A C 1
ATOM 1335 O O . ALA A 1 178 ? 0.501 10.950 15.365 1.00 79.88 178 ALA A O 1
ATOM 1336 N N . V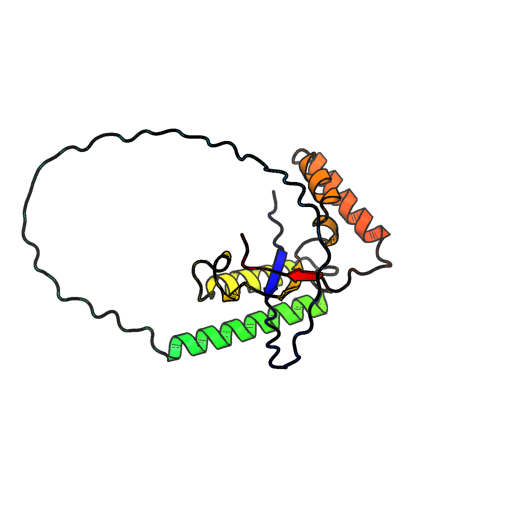AL A 1 179 ? 0.728 10.275 17.486 1.00 85.12 179 VAL A N 1
ATOM 1337 C CA . VAL A 1 179 ? 1.883 11.132 17.807 1.00 85.12 179 VAL A CA 1
ATOM 1338 C C . VAL A 1 179 ? 3.202 10.611 17.222 1.00 85.12 179 VAL A C 1
ATOM 1340 O O . VAL A 1 179 ? 4.163 11.370 17.109 1.00 85.12 179 VAL A O 1
ATOM 1343 N N . SER A 1 180 ? 3.278 9.326 16.858 1.00 84.75 180 SER A N 1
ATOM 1344 C CA . SER A 1 180 ? 4.489 8.705 16.323 1.00 84.75 180 SER A CA 1
ATOM 1345 C C . SER A 1 180 ? 4.266 8.082 14.945 1.00 84.75 180 SER A C 1
ATOM 1347 O O . SER A 1 180 ? 3.173 7.634 14.582 1.00 84.75 180 SER A O 1
ATOM 1349 N N . ASN A 1 181 ? 5.352 8.054 14.172 1.00 83.38 181 ASN A N 1
ATOM 1350 C CA . ASN A 1 181 ? 5.397 7.458 12.844 1.00 83.38 181 ASN A CA 1
ATOM 1351 C C . ASN A 1 181 ? 6.388 6.306 12.828 1.00 83.38 181 ASN A C 1
ATOM 1353 O O . ASN A 1 181 ? 7.432 6.352 13.488 1.00 83.38 181 ASN A O 1
ATOM 1357 N N . ILE A 1 182 ? 6.070 5.282 12.044 1.00 86.31 182 ILE A N 1
ATOM 1358 C CA . ILE A 1 182 ? 6.988 4.175 11.828 1.00 86.31 182 ILE A CA 1
ATOM 1359 C C . ILE A 1 182 ? 8.030 4.639 10.814 1.00 86.31 182 ILE A C 1
ATOM 1361 O O . ILE A 1 182 ? 7.726 5.238 9.780 1.00 86.31 182 ILE A O 1
ATOM 1365 N N . GLY A 1 183 ? 9.296 4.413 11.157 1.00 87.31 183 GLY A N 1
ATOM 1366 C CA . GLY A 1 183 ? 10.417 4.762 10.301 1.00 87.31 183 GLY A CA 1
ATOM 1367 C C . GLY A 1 183 ? 10.492 3.894 9.046 1.00 87.31 183 GLY A C 1
ATOM 1368 O O . GLY A 1 183 ? 9.572 3.178 8.655 1.00 87.31 183 GLY A O 1
ATOM 1369 N N . LYS A 1 184 ? 11.650 3.946 8.403 1.00 88.94 184 LYS A N 1
ATOM 1370 C CA . LYS A 1 184 ? 11.958 3.114 7.246 1.00 88.94 184 LYS A CA 1
ATOM 1371 C C . LYS A 1 184 ? 11.944 1.626 7.623 1.00 88.94 184 LYS A C 1
ATOM 1373 O O . LYS A 1 184 ? 12.660 1.221 8.536 1.00 88.94 184 LYS A O 1
ATOM 1378 N N . VAL A 1 185 ? 11.177 0.821 6.887 1.00 89.81 185 VAL A N 1
ATOM 1379 C CA . VAL A 1 185 ? 11.114 -0.640 7.055 1.00 89.81 185 VAL A CA 1
ATOM 1380 C C . VAL A 1 185 ? 11.955 -1.298 5.969 1.00 89.81 185 VAL A C 1
ATOM 1382 O O . VAL A 1 185 ? 11.764 -1.029 4.781 1.00 89.81 185 VAL A O 1
ATOM 1385 N N . ARG A 1 186 ? 12.901 -2.142 6.387 1.00 91.81 186 ARG A N 1
ATOM 1386 C CA . ARG A 1 186 ? 13.865 -2.805 5.512 1.00 91.81 186 ARG A CA 1
ATOM 1387 C C . ARG A 1 186 ? 13.947 -4.293 5.836 1.00 91.81 186 ARG A C 1
ATOM 1389 O O . ARG A 1 186 ? 13.997 -4.656 7.008 1.00 91.81 186 ARG A O 1
ATOM 1396 N N . GLN A 1 187 ? 14.029 -5.124 4.806 1.00 89.12 187 GLN A N 1
ATOM 1397 C CA . GLN A 1 187 ? 14.243 -6.562 4.925 1.00 89.12 187 GLN A CA 1
ATOM 1398 C C . GLN A 1 187 ? 15.465 -6.973 4.103 1.00 89.12 187 GLN A C 1
ATOM 1400 O O . GLN A 1 187 ? 15.601 -6.579 2.949 1.00 89.12 187 GLN A O 1
ATOM 1405 N N . GLY A 1 188 ? 16.364 -7.749 4.703 1.00 91.06 188 GLY A N 1
ATOM 1406 C CA . GLY A 1 188 ? 17.412 -8.447 3.964 1.00 91.06 188 GLY A CA 1
ATOM 1407 C C . GLY A 1 188 ? 16.886 -9.798 3.496 1.00 91.06 188 GLY A C 1
ATOM 1408 O O . GLY A 1 188 ? 16.324 -10.535 4.305 1.00 91.06 188 GLY A O 1
ATOM 1409 N N . ILE A 1 189 ? 17.050 -10.102 2.213 1.00 88.56 189 ILE A N 1
ATOM 1410 C CA . ILE A 1 189 ? 16.776 -11.416 1.633 1.00 88.56 189 ILE A CA 1
ATOM 1411 C C . ILE A 1 189 ? 18.118 -12.032 1.247 1.00 88.56 189 ILE A C 1
ATOM 1413 O O . ILE A 1 189 ? 18.803 -11.528 0.353 1.00 88.56 189 ILE A O 1
ATOM 1417 N N . ASP A 1 190 ? 18.501 -13.098 1.944 1.00 88.12 190 ASP A N 1
ATOM 1418 C CA . ASP A 1 190 ? 19.666 -13.916 1.634 1.00 88.12 190 ASP A CA 1
ATOM 1419 C C . ASP A 1 190 ? 19.258 -15.215 0.920 1.00 88.12 190 ASP A C 1
ATOM 1421 O O . ASP A 1 190 ? 18.147 -15.724 1.053 1.00 88.12 190 ASP A O 1
ATOM 1425 N N . GLY A 1 191 ? 20.165 -15.741 0.093 1.00 76.25 191 GLY A N 1
ATOM 1426 C CA . GLY A 1 191 ? 19.935 -16.968 -0.682 1.00 76.25 191 GLY A CA 1
ATOM 1427 C C . GLY A 1 191 ? 20.166 -18.255 0.114 1.00 76.25 191 GLY A C 1
ATOM 1428 O O . GLY A 1 191 ? 20.137 -19.341 -0.457 1.00 76.25 191 GLY A O 1
ATOM 1429 N N . ALA A 1 192 ? 20.446 -18.150 1.415 1.00 64.50 192 ALA A N 1
ATOM 1430 C CA . ALA A 1 192 ? 20.725 -19.288 2.277 1.00 64.50 192 ALA A CA 1
ATOM 1431 C C . ALA A 1 192 ? 19.411 -19.831 2.859 1.00 64.50 192 ALA A C 1
ATOM 1433 O O . ALA A 1 192 ? 18.992 -19.434 3.944 1.00 64.50 192 ALA A O 1
ATOM 1434 N N . ARG A 1 193 ? 18.758 -20.733 2.122 1.00 54.56 193 ARG A N 1
ATOM 1435 C CA . ARG A 1 193 ? 17.704 -21.602 2.669 1.00 54.56 193 ARG A CA 1
ATOM 1436 C C . ARG A 1 193 ? 18.285 -22.905 3.201 1.00 54.56 193 ARG A C 1
ATOM 1438 O O . ARG A 1 193 ? 19.188 -23.460 2.537 1.00 54.56 193 ARG A O 1
#

Radius of gyration: 25.01 Å; chains: 1; bounding box: 58×61×62 Å

Organism: NCBI:txid156173

pLDDT: mean 72.78, std 24.79, range [25.25, 97.81]

Secondary structure (DSSP, 8-state):
---PPEEEEE-------------------------PPPP-------PPPP---------------PPPPHHHHHHHHHHHHHHHHHHHHHHHHTTTTTT--HHHHHHHHHHHHHHHHT-S-SSGGG-GGG-EEEEEEEESS-GGGGSHHHHHHHHTSPTTHHHHHHHHHHHHHHHHTTT------EEEE-S--

Foldseek 3Di:
DPDWDFDWDDDPPPDPDDDDDDDDDDDDDDPDDDDDDDDDDDDDDDDDDDDDDDDDDDPDPPPPPDPPPPVVVVVLVVVLVVLVVVLLVLLVVCVQQLNDDPVSLVSNVVSVVVNVVSDPDPCVVLDPSPAFKIWGRHTNDHPCCPPPVNVVCCVPADPDPRNVVSVVVVVVVSVVVVVDDDDIDMDGDDPDD

Sequence (193 aa):
AAMHRFICVCIVASAHGLLTSVGTPHGSLRRSNRCLLPRCCMDAAPEMPSDVDSLYDEPEAPVTATPPSDMDTVDADNRRMELKASLLAVAAASSRGEAAQASDISTARTLVDELERLSPIAEPTLAPECLGTWELVFADTQLFRSSPFFMAGRAVCTDGAEADRYDWFCDMHRAALAVSNIGKVRQGIDGAR